Protein AF-A0A6I7W6E2-F1 (afdb_monomer)

pLDDT: mean 85.85, std 11.76, range [38.62, 97.44]

Secondary structure (DSSP, 8-state):
------STTSHHHHGGG-S---HHHHHTSSSHHHHHHHHHHHHHHHH--THHHHHHHHHHHHHHHHHHHHHHT------SS--S-HHHHHHHHHHHHHH--GGGHHHHHHHHHHHHHHHTTSSEEEESTTS-TTS-HHHHT-S-SEEEEETTEEEEEEEE-SS---HHHHHHHHHHHHHTT-TTS-EEEE--TTTTTTT-TT-BTTEEEETTEEEEEE--

Sequence (220 aa):
ENRIPCGKSDPLNVAKNINVLNDEWAKGKRPQSAAQAAVDYLRYIESATGEGQEDIINFFFFKLLEYANSIASIEISLPGEQEWPNGLFGAKLSRFVLEYPESGTIPQLVVSKLLNKVYEYSSVVVEGGDESVFGTNTTSKKPADIWLEANNTPFNLFEITVKKVDAKRLDDCIQSLHVLNMLDQPVHFICRMPEDVSTLQGVRGGVLNYKGKVFNFLDI

Solvent-accessible surface area (backbone atoms only — not comparable to full-atom values): 12620 Å² total; per-residue (Å²): 131,92,70,77,53,65,47,82,75,19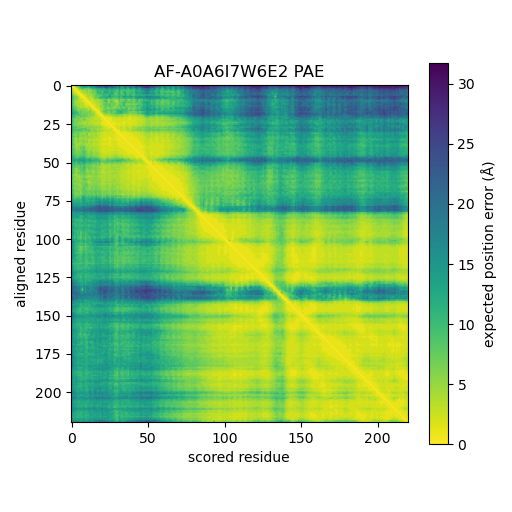,45,64,47,58,44,77,84,53,97,71,77,43,74,71,55,15,72,76,40,61,63,35,67,59,22,42,52,53,35,52,51,50,51,52,46,73,74,38,66,70,69,64,24,52,51,55,54,50,50,53,53,48,54,50,48,55,51,52,52,57,60,71,64,61,80,81,81,74,73,94,63,85,85,62,56,68,69,60,48,49,54,51,51,43,50,47,34,68,77,53,26,70,92,22,44,42,44,36,40,51,52,35,54,51,50,44,63,76,30,66,91,52,80,50,44,75,42,47,39,91,53,72,74,83,58,51,44,82,79,62,78,37,88,45,53,27,38,35,24,48,91,91,40,77,60,43,30,31,42,55,37,85,54,74,47,43,72,65,57,53,48,53,51,52,52,33,18,55,77,68,74,42,65,88,46,51,38,33,37,40,28,46,73,60,73,24,45,66,79,48,84,75,66,52,96,43,33,32,78,55,97,89,38,64,39,36,51,41,72,107

Mean predicted aligned error: 8.85 Å

Structure (mmCIF, N/CA/C/O backbone):
data_AF-A0A6I7W6E2-F1
#
_entry.id   AF-A0A6I7W6E2-F1
#
loop_
_atom_site.group_PDB
_atom_site.id
_atom_site.type_symbol
_atom_site.label_atom_id
_atom_site.label_alt_id
_atom_site.label_comp_id
_atom_site.label_asym_id
_atom_site.label_entity_id
_atom_site.label_seq_id
_atom_site.pdbx_PDB_ins_code
_atom_site.Cartn_x
_atom_site.Cartn_y
_atom_site.Cartn_z
_atom_site.occupancy
_atom_site.B_iso_or_equiv
_atom_site.auth_seq_id
_atom_site.auth_comp_id
_atom_site.auth_asym_id
_atom_site.auth_atom_id
_atom_site.pdbx_PDB_model_num
ATOM 1 N N . GLU A 1 1 ? -3.222 3.458 -24.832 1.00 38.62 1 GLU A N 1
ATOM 2 C CA . GLU A 1 1 ? -2.424 4.581 -24.298 1.00 38.62 1 GLU A CA 1
ATOM 3 C C . GLU A 1 1 ? -1.060 4.078 -23.858 1.00 38.62 1 GLU A C 1
ATOM 5 O O . GLU A 1 1 ? -0.985 3.199 -23.006 1.00 38.62 1 GLU A O 1
ATOM 10 N N . ASN A 1 2 ? -0.002 4.596 -24.481 1.00 45.91 2 ASN A N 1
ATOM 11 C CA . ASN A 1 2 ? 1.397 4.237 -24.240 1.00 45.91 2 ASN A CA 1
ATOM 12 C C . ASN A 1 2 ? 1.893 4.887 -22.942 1.00 45.91 2 ASN A C 1
ATOM 14 O O . ASN A 1 2 ? 2.614 5.882 -22.975 1.00 45.91 2 ASN A O 1
ATOM 18 N N . ARG A 1 3 ? 1.449 4.367 -21.794 1.00 59.75 3 ARG A N 1
ATOM 19 C CA . ARG A 1 3 ? 1.917 4.840 -20.486 1.00 59.75 3 ARG A CA 1
ATOM 20 C C . ARG A 1 3 ? 3.377 4.437 -20.308 1.00 59.75 3 ARG A C 1
ATOM 22 O O . ARG A 1 3 ? 3.727 3.277 -20.524 1.00 59.75 3 ARG A O 1
ATOM 29 N N . ILE A 1 4 ? 4.218 5.391 -19.918 1.00 63.12 4 ILE A N 1
ATOM 30 C CA . ILE A 1 4 ? 5.590 5.098 -19.507 1.00 63.12 4 ILE A CA 1
ATOM 31 C C . ILE A 1 4 ? 5.488 4.214 -18.253 1.00 63.12 4 ILE A C 1
ATOM 33 O O . ILE A 1 4 ? 4.811 4.611 -17.304 1.00 63.12 4 ILE A O 1
ATOM 37 N N . PRO A 1 5 ? 6.107 3.021 -18.232 1.00 61.53 5 PRO A N 1
ATOM 38 C CA . PRO A 1 5 ? 6.003 2.079 -17.123 1.00 61.53 5 PRO A CA 1
ATOM 39 C C . PRO A 1 5 ? 6.932 2.529 -15.984 1.00 61.53 5 PRO A C 1
ATOM 41 O O . PRO A 1 5 ? 7.955 1.903 -15.697 1.00 61.53 5 PRO A O 1
ATOM 44 N N . CYS A 1 6 ? 6.618 3.683 -15.397 1.00 58.78 6 CYS A N 1
ATOM 45 C CA . CYS A 1 6 ? 7.371 4.355 -14.340 1.00 58.78 6 CYS A CA 1
ATOM 46 C C . CYS A 1 6 ? 6.702 4.243 -12.964 1.00 58.78 6 CYS A C 1
ATOM 48 O O . CYS A 1 6 ? 7.168 4.857 -12.004 1.00 58.78 6 CYS A O 1
ATOM 50 N N . GLY A 1 7 ? 5.616 3.475 -12.851 1.00 58.38 7 GLY A N 1
ATOM 51 C CA . GLY A 1 7 ? 5.018 3.118 -11.577 1.00 58.38 7 GLY A CA 1
ATOM 52 C C . GLY A 1 7 ? 5.999 2.360 -10.684 1.00 58.38 7 GLY A C 1
ATOM 53 O O . GLY A 1 7 ? 7.029 1.832 -11.105 1.00 58.38 7 GLY A O 1
ATOM 54 N N . LYS A 1 8 ? 5.686 2.287 -9.396 1.00 54.16 8 LYS A N 1
ATOM 55 C CA . LYS A 1 8 ? 6.628 1.797 -8.386 1.00 54.16 8 LYS A CA 1
ATOM 56 C C . LYS A 1 8 ? 7.000 0.313 -8.518 1.00 54.16 8 LYS A C 1
ATOM 58 O O . LYS A 1 8 ? 8.113 -0.065 -8.160 1.00 54.16 8 LYS A O 1
ATOM 63 N N . SER A 1 9 ? 6.111 -0.518 -9.057 1.00 51.81 9 SER A N 1
ATOM 64 C CA . SER A 1 9 ? 6.382 -1.919 -9.425 1.00 51.81 9 SER A CA 1
ATOM 65 C C . SER A 1 9 ? 6.688 -2.110 -10.908 1.00 51.81 9 SER A C 1
ATOM 67 O O . SER A 1 9 ? 6.917 -3.239 -11.342 1.00 51.81 9 SER A O 1
ATOM 69 N N . ASP A 1 10 ? 6.663 -1.031 -11.686 1.00 65.12 10 ASP A N 1
ATOM 70 C CA . ASP A 1 10 ? 6.886 -1.129 -13.112 1.00 65.12 10 ASP A CA 1
ATOM 71 C C . ASP A 1 10 ? 8.371 -1.373 -13.419 1.00 65.12 10 ASP A C 1
ATOM 73 O O . ASP A 1 10 ? 9.257 -0.995 -12.637 1.00 65.12 10 ASP A O 1
ATOM 77 N N . PRO A 1 11 ? 8.669 -1.993 -14.571 1.00 64.56 11 PRO A N 1
ATOM 78 C CA . PRO A 1 11 ? 10.024 -2.369 -14.954 1.00 64.56 11 PRO A CA 1
ATOM 79 C C . PRO A 1 11 ? 11.078 -1.260 -14.826 1.00 64.56 11 PRO A C 1
ATOM 81 O O . PRO A 1 11 ? 12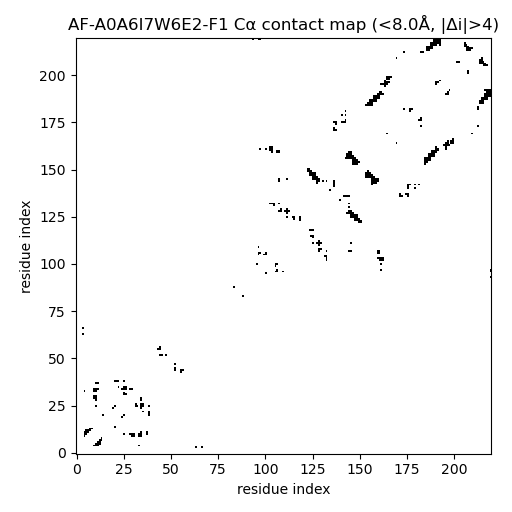.183 -1.556 -14.370 1.00 64.56 11 PRO A O 1
ATOM 84 N N . LEU A 1 12 ? 10.754 0.004 -15.138 1.00 65.56 12 LEU A N 1
ATOM 85 C CA . LEU A 1 12 ? 11.728 1.103 -15.040 1.00 65.56 12 LEU A CA 1
ATOM 86 C C . LEU A 1 12 ? 12.091 1.450 -13.592 1.00 65.56 12 LEU A C 1
ATOM 88 O O . LEU A 1 12 ? 13.231 1.821 -13.320 1.00 65.56 12 LEU A O 1
ATOM 92 N N . ASN A 1 13 ? 11.165 1.312 -12.639 1.00 64.38 13 ASN A N 1
ATOM 93 C CA . ASN A 1 13 ? 11.477 1.582 -11.236 1.00 64.38 13 ASN A CA 1
ATOM 94 C C . ASN A 1 13 ? 12.254 0.424 -10.590 1.00 64.38 13 ASN A C 1
ATOM 96 O O . ASN A 1 13 ? 13.159 0.654 -9.791 1.00 64.38 13 ASN A O 1
ATOM 100 N N . VAL A 1 14 ? 11.941 -0.821 -10.964 1.00 63.69 14 VAL A N 1
ATOM 101 C CA . VAL A 1 14 ? 12.612 -2.029 -10.444 1.00 63.69 14 VAL A CA 1
ATOM 102 C C . VAL A 1 14 ? 14.040 -2.178 -10.987 1.00 63.69 14 VAL A C 1
ATOM 104 O O . VAL A 1 14 ? 14.883 -2.799 -10.341 1.00 63.69 14 VAL A O 1
ATOM 107 N N . ALA A 1 15 ? 14.336 -1.585 -12.144 1.00 66.75 15 ALA A N 1
ATOM 108 C CA . ALA A 1 15 ? 15.667 -1.586 -12.745 1.00 66.75 15 ALA A CA 1
ATOM 109 C C . ALA A 1 15 ? 16.747 -0.885 -11.892 1.00 66.75 15 ALA A C 1
ATOM 111 O O . ALA A 1 15 ? 17.922 -1.202 -12.038 1.00 66.75 15 ALA A O 1
ATOM 112 N N . LYS A 1 16 ? 16.371 0.005 -10.958 1.00 66.06 16 LYS A N 1
ATOM 113 C CA . LYS A 1 16 ? 17.301 0.834 -10.157 1.00 66.06 16 LYS A CA 1
ATOM 114 C C . LYS A 1 16 ? 18.330 0.054 -9.325 1.00 66.06 16 LYS A C 1
ATOM 116 O O . LYS A 1 16 ? 19.379 0.600 -9.012 1.00 66.06 16 LYS A O 1
ATOM 121 N N . ASN A 1 17 ? 18.037 -1.200 -8.974 1.00 60.75 17 ASN A N 1
ATOM 122 C CA . ASN A 1 17 ? 18.899 -2.057 -8.146 1.00 60.75 17 ASN A CA 1
ATOM 123 C C . ASN A 1 17 ? 19.474 -3.257 -8.922 1.00 60.75 17 ASN A C 1
ATOM 125 O O . ASN A 1 17 ? 19.862 -4.255 -8.317 1.00 60.75 17 ASN A O 1
ATOM 129 N N . ILE A 1 18 ? 19.457 -3.209 -10.257 1.00 71.62 18 ILE A N 1
ATOM 130 C CA . ILE A 1 18 ? 19.843 -4.325 -11.120 1.00 71.62 18 ILE A CA 1
ATOM 131 C C . ILE A 1 18 ? 21.008 -3.896 -12.010 1.00 71.62 18 ILE A C 1
ATOM 133 O O . ILE A 1 18 ? 20.906 -2.925 -12.748 1.00 71.62 18 ILE A O 1
ATOM 137 N N . ASN A 1 19 ? 22.100 -4.662 -11.973 1.00 70.38 19 ASN A N 1
ATOM 138 C CA . ASN A 1 19 ? 23.324 -4.336 -12.711 1.00 70.38 19 ASN A CA 1
ATOM 139 C C . ASN A 1 19 ? 23.264 -4.708 -14.201 1.00 70.38 19 ASN A C 1
ATOM 141 O O . ASN A 1 19 ? 24.053 -4.192 -14.983 1.00 70.38 19 ASN A O 1
ATOM 145 N N . VAL A 1 20 ? 22.367 -5.622 -14.595 1.00 78.44 20 VAL A N 1
ATOM 146 C CA . VAL A 1 20 ? 22.226 -6.093 -15.982 1.00 78.44 20 VAL A CA 1
ATOM 147 C C . VAL A 1 20 ? 20.749 -6.219 -16.340 1.00 78.44 20 VAL A C 1
ATOM 149 O O . VAL A 1 20 ? 20.008 -6.971 -15.705 1.00 78.44 20 VAL A O 1
ATOM 152 N N . LEU A 1 21 ? 20.331 -5.501 -17.380 1.00 83.69 21 LEU A N 1
ATOM 153 C CA . LEU A 1 21 ? 18.972 -5.530 -17.914 1.00 83.69 21 LEU A CA 1
ATOM 154 C C . LEU A 1 21 ? 18.989 -6.278 -19.254 1.00 83.69 21 LEU A C 1
ATOM 156 O O . LEU A 1 21 ? 19.415 -5.737 -20.267 1.00 83.69 21 LEU A O 1
ATOM 160 N N . ASN A 1 22 ? 18.563 -7.543 -19.254 1.00 87.38 22 ASN A N 1
ATOM 161 C CA . ASN A 1 22 ? 18.551 -8.423 -20.430 1.00 87.38 22 ASN A CA 1
ATOM 162 C C . ASN A 1 22 ? 17.197 -9.153 -20.585 1.00 87.38 22 ASN A C 1
ATOM 164 O O . ASN A 1 22 ? 16.285 -8.975 -19.775 1.00 87.38 22 ASN A O 1
ATOM 168 N N . ASP A 1 23 ? 17.055 -10.003 -21.609 1.00 89.62 23 ASP A N 1
ATOM 169 C CA . ASP A 1 23 ? 15.796 -10.728 -21.864 1.00 89.62 23 ASP A CA 1
ATOM 170 C C . ASP A 1 23 ? 15.371 -11.633 -20.693 1.00 89.62 23 ASP A C 1
ATOM 172 O O . ASP A 1 23 ? 14.179 -11.836 -20.455 1.00 89.62 23 ASP A O 1
ATOM 176 N N . GLU A 1 24 ? 16.328 -12.189 -19.944 1.00 87.75 24 GLU A N 1
ATOM 177 C CA . GLU A 1 24 ? 16.035 -13.001 -18.757 1.00 87.75 24 GLU A CA 1
ATOM 178 C C . GLU A 1 24 ? 15.438 -12.151 -17.638 1.00 87.75 24 GLU A C 1
ATOM 180 O O . GLU A 1 24 ? 14.434 -12.539 -17.034 1.00 87.75 24 GLU A O 1
ATOM 185 N N . TRP A 1 25 ? 15.998 -10.960 -17.412 1.00 86.44 25 TRP A N 1
ATOM 186 C CA . TRP A 1 25 ? 15.419 -9.987 -16.499 1.00 86.44 25 TRP A CA 1
ATOM 187 C C . TRP A 1 25 ? 13.992 -9.628 -16.922 1.00 86.44 25 TRP A C 1
ATOM 189 O O . TRP A 1 25 ? 13.095 -9.678 -16.079 1.00 86.44 25 TRP A O 1
ATOM 199 N N . ALA A 1 26 ? 13.756 -9.346 -18.209 1.00 86.38 26 ALA A N 1
ATOM 200 C CA . ALA A 1 26 ? 12.440 -8.959 -18.718 1.00 86.38 26 ALA A CA 1
ATOM 201 C C . ALA A 1 26 ? 11.373 -10.049 -18.517 1.00 86.38 26 ALA A C 1
ATOM 203 O O . ALA A 1 26 ? 10.272 -9.743 -18.050 1.00 86.38 26 ALA A O 1
ATOM 204 N N . LYS A 1 27 ? 11.701 -11.324 -18.781 1.00 86.56 27 LYS A N 1
ATOM 205 C CA . LYS A 1 27 ? 10.800 -12.482 -18.574 1.00 86.56 27 LYS A CA 1
ATOM 206 C C . LYS A 1 27 ? 10.272 -12.594 -17.141 1.00 86.56 27 LYS A C 1
ATOM 208 O O . LYS A 1 27 ? 9.163 -13.078 -16.930 1.00 86.56 27 LYS A O 1
ATOM 213 N N . GLY A 1 28 ? 11.049 -12.143 -16.158 1.00 79.19 28 GLY A N 1
ATOM 214 C CA . GLY A 1 28 ? 10.667 -12.161 -14.746 1.00 79.19 28 GLY A CA 1
ATOM 215 C C . GLY A 1 28 ? 9.783 -10.992 -14.297 1.00 79.19 28 GLY A C 1
ATOM 216 O O . GLY A 1 28 ? 9.440 -10.929 -13.115 1.00 79.19 28 GLY A O 1
ATOM 217 N N . LYS A 1 29 ? 9.441 -10.037 -15.176 1.00 78.69 29 LYS A N 1
ATOM 218 C CA . LYS A 1 29 ? 8.712 -8.810 -14.807 1.00 78.69 29 LYS A CA 1
ATOM 219 C C . LYS A 1 29 ? 7.279 -8.788 -15.314 1.00 78.69 29 LYS A C 1
ATOM 221 O O . LYS A 1 29 ? 6.891 -9.495 -16.239 1.00 78.69 29 LYS A O 1
ATOM 226 N N . ARG A 1 30 ? 6.475 -7.933 -14.681 1.00 73.69 30 ARG A N 1
ATOM 227 C CA . ARG A 1 30 ? 5.082 -7.683 -15.046 1.00 73.69 30 ARG A CA 1
ATOM 228 C C . ARG A 1 30 ? 4.836 -6.169 -15.101 1.00 73.69 30 ARG A C 1
ATOM 230 O O . ARG A 1 30 ? 5.122 -5.517 -14.103 1.00 73.69 30 ARG A O 1
ATOM 237 N N . PRO A 1 31 ? 4.309 -5.626 -16.212 1.00 78.62 31 PRO A N 1
ATOM 238 C CA . PRO A 1 31 ? 4.102 -6.313 -17.487 1.00 78.62 31 PRO A CA 1
ATOM 239 C C . PRO A 1 31 ? 5.439 -6.626 -18.183 1.00 78.62 31 PRO A C 1
ATOM 241 O O . PRO A 1 31 ? 6.323 -5.776 -18.268 1.00 78.62 31 PRO A O 1
ATOM 244 N N . GLN A 1 32 ? 5.585 -7.852 -18.698 1.00 83.19 32 GLN A N 1
ATOM 245 C CA . GLN A 1 32 ? 6.806 -8.291 -19.389 1.00 83.19 32 GLN A CA 1
ATOM 246 C C . GLN A 1 32 ? 7.080 -7.452 -20.642 1.00 83.19 32 GLN A C 1
ATOM 248 O O . GLN A 1 32 ? 8.230 -7.141 -20.924 1.00 83.19 32 GLN A O 1
ATOM 253 N N . SER A 1 33 ? 6.039 -7.045 -21.374 1.00 84.44 33 SER A N 1
ATOM 254 C CA . SER A 1 33 ? 6.168 -6.218 -22.581 1.00 84.44 33 SER A CA 1
ATOM 255 C C . SER A 1 33 ? 6.851 -4.877 -22.307 1.00 84.44 33 SER A C 1
ATOM 257 O O . SER A 1 33 ? 7.713 -4.458 -23.071 1.00 84.44 33 SER A O 1
ATOM 259 N N . ALA A 1 34 ? 6.522 -4.232 -21.189 1.00 82.00 34 ALA A N 1
ATOM 260 C CA . ALA A 1 34 ? 7.179 -3.004 -20.753 1.00 82.00 34 ALA A CA 1
ATOM 261 C C . ALA A 1 34 ? 8.649 -3.238 -20.376 1.00 82.00 34 ALA A C 1
ATOM 263 O O . ALA A 1 34 ? 9.506 -2.413 -20.681 1.00 82.00 34 ALA A O 1
ATOM 264 N N . ALA A 1 35 ? 8.948 -4.367 -19.728 1.00 83.75 35 ALA A N 1
ATOM 265 C CA . ALA A 1 35 ? 10.317 -4.721 -19.371 1.00 83.75 35 ALA A CA 1
ATOM 266 C C . ALA A 1 35 ? 11.158 -5.015 -20.616 1.00 83.75 35 ALA A C 1
ATOM 268 O O . ALA A 1 35 ? 12.294 -4.563 -20.708 1.00 83.75 35 ALA A O 1
ATOM 269 N N . GLN A 1 36 ? 10.573 -5.708 -21.593 1.00 89.38 36 GLN A N 1
ATOM 270 C CA . GLN A 1 36 ? 11.212 -5.977 -22.873 1.00 89.38 36 GLN A CA 1
ATOM 271 C C . GLN A 1 36 ? 11.479 -4.681 -23.643 1.00 89.38 36 GLN A C 1
ATOM 273 O O . GLN A 1 36 ? 12.587 -4.491 -24.120 1.00 89.38 36 GLN A O 1
ATOM 278 N N . ALA A 1 37 ? 10.524 -3.745 -23.673 1.00 86.94 37 ALA A N 1
ATOM 279 C CA . ALA A 1 37 ? 10.725 -2.444 -24.309 1.00 86.94 37 ALA A CA 1
ATOM 280 C C . ALA A 1 37 ? 11.902 -1.660 -23.697 1.00 86.94 37 ALA A C 1
ATOM 282 O O . ALA A 1 37 ? 12.633 -0.997 -24.425 1.00 86.94 37 ALA A O 1
ATOM 283 N N . ALA A 1 38 ? 12.120 -1.760 -22.380 1.00 85.62 38 ALA A N 1
ATOM 284 C CA . ALA A 1 38 ? 13.282 -1.155 -21.728 1.00 85.62 38 ALA A CA 1
ATOM 285 C C . ALA A 1 38 ? 14.604 -1.820 -22.156 1.00 85.62 38 ALA A C 1
ATOM 287 O O . ALA A 1 38 ? 15.574 -1.120 -22.436 1.00 85.62 38 ALA A O 1
ATOM 288 N N . VAL A 1 39 ? 14.637 -3.156 -22.250 1.00 89.06 39 VAL A N 1
ATOM 289 C CA . VAL A 1 39 ? 15.807 -3.909 -22.745 1.00 89.06 39 VAL A CA 1
ATOM 290 C C . VAL A 1 39 ? 16.106 -3.560 -24.203 1.00 89.06 39 VAL A C 1
ATOM 292 O O . VAL A 1 39 ? 17.252 -3.285 -24.551 1.00 89.06 39 VAL A O 1
ATOM 295 N N . ASP A 1 40 ? 15.083 -3.527 -25.053 1.00 90.25 40 ASP A N 1
ATOM 296 C CA . ASP A 1 40 ? 15.235 -3.220 -26.473 1.00 90.25 40 ASP A CA 1
ATOM 297 C C . ASP A 1 40 ? 15.699 -1.773 -26.677 1.00 90.25 40 ASP A C 1
ATOM 299 O O . ASP A 1 40 ? 16.581 -1.517 -27.491 1.00 90.25 40 ASP A O 1
ATOM 303 N N . TYR A 1 41 ? 15.178 -0.831 -25.888 1.00 88.31 41 TYR A N 1
ATOM 304 C CA . TYR A 1 41 ? 15.624 0.561 -25.899 1.00 88.31 41 TYR A CA 1
ATOM 305 C C . TYR A 1 41 ? 17.112 0.705 -25.538 1.00 88.31 41 TYR A C 1
ATOM 307 O O . TYR A 1 41 ? 17.842 1.416 -26.228 1.00 88.31 41 TYR A O 1
ATOM 315 N N . LEU A 1 42 ? 17.590 -0.014 -24.515 1.00 87.75 42 LEU A N 1
ATOM 316 C CA . LEU A 1 42 ? 19.015 -0.029 -24.161 1.00 87.75 42 LEU A CA 1
ATOM 317 C C . LEU A 1 42 ? 19.875 -0.615 -25.282 1.00 87.75 42 LEU A C 1
ATOM 319 O O . LEU A 1 42 ? 20.894 -0.026 -25.629 1.00 87.75 42 LEU A O 1
ATOM 323 N N . ARG A 1 43 ? 19.430 -1.709 -25.913 1.00 90.00 43 ARG A N 1
ATOM 324 C CA . ARG A 1 43 ? 20.110 -2.277 -27.089 1.00 90.00 43 ARG A CA 1
ATOM 325 C C . ARG A 1 43 ? 20.226 -1.264 -28.223 1.00 90.00 43 ARG A C 1
ATOM 327 O O . ARG A 1 43 ? 21.284 -1.173 -28.838 1.00 90.00 43 ARG A O 1
ATOM 334 N N . TYR A 1 44 ? 19.169 -0.492 -28.490 1.00 89.44 44 TYR A N 1
ATOM 335 C CA . TYR A 1 44 ? 19.214 0.561 -29.505 1.00 89.44 44 TYR A CA 1
ATOM 336 C C . TYR A 1 44 ? 20.253 1.633 -29.165 1.00 89.44 44 TYR A C 1
ATOM 338 O O . TYR A 1 44 ? 21.049 1.974 -30.038 1.00 89.44 44 TYR A O 1
ATOM 346 N N . ILE A 1 45 ? 20.311 2.094 -27.910 1.00 89.88 45 ILE A N 1
ATOM 347 C CA . ILE A 1 45 ? 21.333 3.051 -27.449 1.00 89.88 45 ILE A CA 1
ATOM 348 C C . ILE A 1 45 ? 22.745 2.480 -27.613 1.00 89.88 45 ILE A C 1
ATOM 350 O O . ILE A 1 45 ? 23.622 3.176 -28.116 1.00 89.88 45 ILE A O 1
ATOM 354 N N . GLU A 1 46 ? 22.982 1.239 -27.186 1.00 88.88 46 GLU A N 1
ATOM 355 C CA . GLU A 1 46 ? 24.305 0.599 -27.240 1.00 88.88 46 GLU A CA 1
ATOM 356 C C . GLU A 1 46 ? 24.770 0.325 -28.676 1.00 88.88 46 GLU A C 1
ATOM 358 O O . GLU A 1 46 ? 25.966 0.357 -28.958 1.00 88.88 46 GLU A O 1
ATOM 363 N N . SER A 1 47 ? 23.830 0.060 -29.588 1.00 91.12 47 SER A N 1
ATOM 364 C CA . SER A 1 47 ? 24.116 -0.186 -31.006 1.00 91.12 47 SER A CA 1
ATOM 365 C C . SER A 1 47 ? 24.319 1.089 -31.835 1.00 91.12 47 SER A C 1
ATOM 367 O O . SER A 1 47 ? 24.869 1.018 -32.935 1.00 91.12 47 SER A O 1
ATOM 369 N N . ALA A 1 48 ? 23.867 2.242 -31.334 1.00 91.31 48 ALA A N 1
ATOM 370 C CA . ALA A 1 48 ? 24.005 3.536 -31.991 1.00 91.31 48 ALA A CA 1
ATOM 371 C C . ALA A 1 48 ? 25.341 4.210 -31.631 1.00 91.31 48 ALA A C 1
ATOM 373 O O . ALA A 1 48 ? 25.900 3.995 -30.559 1.00 91.31 48 ALA A O 1
ATOM 374 N N . THR A 1 49 ? 25.850 5.071 -32.517 1.00 88.25 49 THR A N 1
ATOM 375 C CA . THR A 1 49 ? 27.096 5.828 -32.298 1.00 88.25 49 THR A CA 1
ATOM 376 C C . THR A 1 49 ? 26.937 7.289 -32.699 1.00 88.25 49 THR A C 1
ATOM 378 O O . THR A 1 49 ? 26.287 7.575 -33.705 1.00 88.25 49 THR A O 1
ATOM 381 N N . GLY A 1 50 ? 27.593 8.200 -31.975 1.00 86.69 50 GLY A N 1
ATOM 382 C CA . GLY A 1 50 ? 27.572 9.635 -32.280 1.00 86.69 50 GLY A CA 1
ATOM 383 C C . GLY A 1 50 ? 26.184 10.252 -32.086 1.00 86.69 50 GLY A C 1
ATOM 384 O O . GLY A 1 50 ? 25.466 9.874 -31.164 1.00 86.69 50 GLY A O 1
ATOM 385 N N . GLU A 1 51 ? 25.790 11.165 -32.976 1.00 86.75 51 GLU A N 1
ATOM 386 C CA . GLU A 1 51 ? 24.527 11.922 -32.884 1.00 86.75 51 GLU A CA 1
ATOM 387 C C . GLU A 1 51 ? 23.282 11.027 -32.770 1.00 86.75 51 GLU A C 1
ATOM 389 O O . GLU A 1 51 ? 22.390 11.305 -31.976 1.00 86.75 51 GLU A O 1
ATOM 394 N N . GLY A 1 52 ? 23.245 9.887 -33.472 1.00 88.06 52 GLY A N 1
ATOM 395 C CA . GLY A 1 52 ? 22.098 8.976 -33.405 1.00 88.06 52 GLY A CA 1
ATOM 396 C C . GLY A 1 52 ? 21.877 8.363 -32.016 1.00 88.06 52 GLY A C 1
ATOM 397 O O . GLY A 1 52 ? 20.746 8.050 -31.654 1.00 88.06 52 GLY A O 1
ATOM 398 N N . GLN A 1 53 ? 22.938 8.211 -31.218 1.00 91.44 53 GLN A N 1
ATOM 399 C CA . GLN A 1 53 ? 22.824 7.757 -29.832 1.00 91.44 53 GLN A CA 1
ATOM 400 C C . GLN A 1 53 ? 22.240 8.859 -28.938 1.00 91.44 53 GLN A C 1
ATOM 402 O O . GLN A 1 53 ? 21.356 8.591 -28.121 1.00 91.44 53 GLN A O 1
ATOM 407 N N . GLU A 1 54 ? 22.706 10.097 -29.114 1.00 92.12 54 GLU A N 1
ATOM 408 C CA . GLU A 1 54 ? 22.214 11.264 -28.375 1.00 92.12 54 GLU A CA 1
ATOM 409 C C . GLU A 1 54 ? 20.740 11.547 -28.682 1.00 92.12 54 GLU A C 1
ATOM 411 O O . GLU A 1 54 ? 19.960 11.782 -27.759 1.00 92.12 54 GLU A O 1
ATOM 416 N N . ASP A 1 55 ? 20.324 11.436 -29.944 1.00 92.88 55 ASP A N 1
ATOM 417 C CA . ASP A 1 55 ? 18.934 11.633 -30.367 1.00 92.88 55 ASP A CA 1
ATOM 418 C C . ASP A 1 55 ? 17.971 10.650 -29.696 1.00 92.88 55 ASP A C 1
ATOM 420 O O . ASP A 1 55 ? 16.897 11.045 -29.235 1.00 92.88 55 ASP A O 1
ATOM 424 N N . ILE A 1 56 ? 18.355 9.373 -29.589 1.00 90.12 56 ILE A N 1
ATOM 425 C CA . ILE A 1 56 ? 17.544 8.343 -28.923 1.00 90.12 56 ILE A CA 1
ATOM 426 C C . ILE A 1 56 ? 17.367 8.692 -27.440 1.00 90.12 56 ILE A C 1
ATOM 428 O O . ILE A 1 56 ? 16.241 8.677 -26.932 1.00 90.12 56 ILE A O 1
ATOM 432 N N . ILE A 1 57 ? 18.458 9.065 -26.762 1.00 90.00 57 ILE A N 1
ATOM 433 C CA . ILE A 1 57 ? 18.441 9.474 -25.350 1.00 90.00 57 ILE A CA 1
ATOM 434 C C . ILE A 1 57 ? 17.561 10.714 -25.156 1.00 90.00 57 ILE A C 1
ATOM 436 O O . ILE A 1 57 ? 16.683 10.728 -24.286 1.00 90.00 57 ILE A O 1
ATOM 440 N N . ASN A 1 58 ? 17.752 11.737 -25.987 1.00 92.38 58 ASN A N 1
ATOM 441 C CA . ASN A 1 58 ? 16.986 12.979 -25.942 1.00 92.38 58 ASN A CA 1
ATOM 442 C C . ASN A 1 58 ? 15.499 12.734 -26.204 1.00 92.38 58 ASN A C 1
ATOM 444 O O . ASN A 1 58 ? 14.653 13.311 -25.520 1.00 92.38 58 ASN A O 1
ATOM 448 N N . PHE A 1 59 ? 15.162 11.834 -27.130 1.00 89.38 59 PHE A N 1
ATOM 449 C CA . PHE A 1 59 ? 13.782 11.456 -27.400 1.00 89.38 59 PHE A CA 1
ATOM 450 C C . PHE A 1 59 ? 13.103 10.846 -26.168 1.00 89.38 59 PHE A C 1
ATOM 452 O O . PHE A 1 59 ? 11.967 11.203 -25.853 1.00 89.38 59 PHE A O 1
ATOM 459 N N . PHE A 1 60 ? 13.786 9.984 -25.411 1.00 87.94 60 PHE A N 1
ATOM 460 C CA . PHE A 1 60 ? 13.231 9.441 -24.168 1.00 87.94 60 PHE A CA 1
ATOM 461 C C . PHE A 1 60 ? 12.962 10.524 -23.119 1.00 87.94 60 PHE A C 1
ATOM 463 O O . PHE A 1 60 ? 11.873 10.554 -22.539 1.00 87.94 60 PHE A O 1
ATOM 470 N N . PHE A 1 61 ? 13.900 11.452 -22.911 1.00 88.81 61 PHE A N 1
ATOM 471 C CA . PHE A 1 61 ? 13.682 12.581 -22.000 1.00 88.81 61 PHE A CA 1
ATOM 472 C C . PHE A 1 61 ? 12.566 13.512 -22.477 1.00 88.81 61 PHE A C 1
ATOM 474 O O . PHE A 1 61 ? 11.766 13.968 -21.662 1.00 88.81 61 PHE A O 1
ATOM 481 N N . PHE A 1 62 ? 12.450 13.735 -23.785 1.00 91.50 62 PHE A N 1
ATOM 482 C CA . PHE A 1 62 ? 11.337 14.473 -24.370 1.00 91.50 62 PHE A CA 1
ATOM 483 C C . PHE A 1 62 ? 9.992 13.799 -24.060 1.00 91.50 62 PHE A C 1
ATOM 485 O O . PHE A 1 62 ? 9.083 14.459 -23.558 1.00 91.50 62 PHE A O 1
ATOM 492 N N . LYS A 1 63 ? 9.871 12.476 -24.250 1.00 88.44 63 LYS A N 1
ATOM 493 C CA . LYS A 1 63 ? 8.648 11.731 -23.895 1.00 88.44 63 LYS A CA 1
ATOM 494 C C . LYS A 1 63 ? 8.346 11.777 -22.395 1.00 88.44 63 LYS A C 1
ATOM 496 O O . LYS A 1 63 ? 7.176 11.861 -22.022 1.00 88.44 63 LYS A O 1
ATOM 501 N N . LEU A 1 64 ? 9.369 11.735 -21.537 1.00 85.25 64 LEU A N 1
ATOM 502 C CA . LEU A 1 64 ? 9.200 11.911 -20.091 1.00 85.25 64 LEU A CA 1
ATOM 503 C C . LEU A 1 64 ? 8.683 13.310 -19.743 1.00 85.25 64 LEU A C 1
ATOM 505 O O . LEU A 1 64 ? 7.789 13.429 -18.908 1.00 85.25 64 LEU A O 1
ATOM 509 N N . LEU A 1 65 ? 9.208 14.352 -20.391 1.00 89.38 65 LEU A N 1
ATOM 510 C CA . LEU A 1 65 ? 8.762 15.729 -20.193 1.00 89.38 65 LEU A CA 1
ATOM 511 C C . LEU A 1 65 ? 7.319 15.927 -20.672 1.00 89.38 65 LEU A C 1
ATOM 513 O O . LEU A 1 65 ? 6.515 16.504 -19.945 1.00 89.38 65 LEU A O 1
ATOM 517 N N . GLU A 1 66 ? 6.962 15.409 -21.850 1.00 91.50 66 GLU A N 1
ATOM 518 C CA . GLU A 1 66 ? 5.576 15.420 -22.336 1.00 91.50 66 GLU A CA 1
ATOM 519 C C . GLU A 1 66 ? 4.631 14.735 -21.343 1.00 91.50 66 GLU A C 1
ATOM 521 O O . GLU A 1 66 ? 3.561 15.262 -21.035 1.00 91.50 66 GLU A O 1
ATOM 526 N N . TYR A 1 67 ? 5.037 13.582 -20.803 1.00 85.56 67 TYR A N 1
ATOM 527 C CA . TYR A 1 67 ? 4.246 12.876 -19.804 1.00 85.56 67 TYR A CA 1
ATOM 528 C C . TYR A 1 67 ? 4.109 13.686 -18.509 1.00 85.56 67 TYR A C 1
ATOM 530 O O . TYR A 1 67 ? 2.994 13.860 -18.020 1.00 85.56 67 TYR A O 1
ATOM 538 N N . ALA A 1 68 ? 5.202 14.244 -17.984 1.00 84.19 68 ALA A N 1
ATOM 539 C CA . ALA A 1 68 ? 5.172 15.090 -16.792 1.00 84.19 68 ALA A CA 1
ATOM 540 C C . ALA A 1 68 ? 4.249 16.305 -16.977 1.00 84.19 68 ALA A C 1
ATOM 542 O O . ALA A 1 68 ? 3.425 16.584 -16.109 1.00 84.19 68 ALA A O 1
ATOM 543 N N . ASN A 1 69 ? 4.321 16.965 -18.135 1.00 90.25 69 ASN A N 1
ATOM 544 C CA . ASN A 1 69 ? 3.437 18.076 -18.482 1.00 90.25 69 ASN A CA 1
ATOM 545 C C . ASN A 1 69 ? 1.969 17.634 -18.555 1.00 90.25 69 ASN A C 1
ATOM 547 O O . ASN A 1 69 ? 1.095 18.347 -18.070 1.00 90.25 69 ASN A O 1
ATOM 551 N N . SER A 1 70 ? 1.687 16.444 -19.101 1.00 90.69 70 SER A N 1
ATOM 552 C CA . SER A 1 70 ? 0.321 15.904 -19.136 1.00 90.69 70 SER A CA 1
ATOM 553 C C . SER A 1 70 ? -0.248 15.682 -17.732 1.00 90.69 70 SER A C 1
ATOM 555 O O . SER A 1 70 ? -1.388 16.055 -17.473 1.00 90.69 70 SER A O 1
ATOM 557 N N . ILE A 1 71 ? 0.560 15.171 -16.797 1.00 83.88 71 ILE A N 1
ATOM 558 C CA . ILE A 1 71 ? 0.157 15.001 -15.398 1.00 83.88 71 ILE A CA 1
ATOM 559 C C . ILE A 1 71 ? -0.030 16.360 -14.716 1.00 83.88 71 ILE A C 1
ATOM 561 O O . ILE A 1 71 ? -1.025 16.564 -14.029 1.00 83.88 71 ILE A O 1
ATOM 565 N N . ALA A 1 72 ? 0.885 17.308 -14.937 1.00 85.19 72 ALA A N 1
ATOM 566 C CA . ALA A 1 72 ? 0.800 18.655 -14.372 1.00 85.19 72 ALA A CA 1
ATOM 567 C C . ALA A 1 72 ? -0.411 19.453 -14.887 1.00 85.19 72 ALA A C 1
ATOM 569 O O . ALA A 1 72 ? -0.879 20.357 -14.203 1.00 85.19 72 ALA A O 1
ATOM 570 N N . SER A 1 73 ? -0.926 19.115 -16.073 1.00 89.38 73 SER A N 1
ATOM 571 C CA . SER A 1 73 ? -2.126 19.736 -16.646 1.00 89.38 73 SER A CA 1
ATOM 572 C C . SER A 1 73 ? -3.445 19.235 -16.046 1.00 89.38 73 SER A C 1
ATOM 574 O O . SER A 1 73 ? -4.501 19.777 -16.365 1.00 89.38 73 SER A O 1
ATOM 576 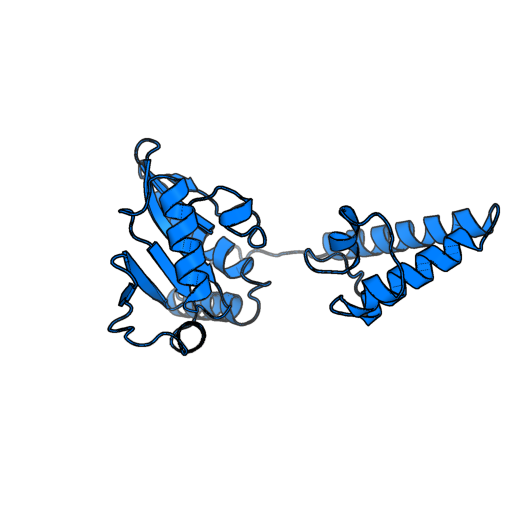N N . ILE A 1 74 ? -3.412 18.202 -15.195 1.00 88.88 74 ILE A N 1
ATOM 577 C CA . ILE A 1 74 ? -4.612 17.691 -14.530 1.00 88.88 74 ILE A CA 1
ATOM 578 C C . ILE A 1 74 ? -5.072 18.721 -13.493 1.00 88.88 74 ILE A C 1
ATOM 580 O O . ILE A 1 74 ? -4.513 18.824 -12.401 1.00 88.88 74 ILE A O 1
ATOM 584 N N . GLU A 1 75 ? -6.124 19.465 -13.824 1.00 84.94 75 GLU A N 1
ATOM 585 C CA . GLU A 1 75 ? -6.784 20.371 -12.888 1.00 84.94 75 GLU A CA 1
ATOM 586 C C . GLU A 1 75 ? -7.695 19.586 -11.940 1.00 84.94 75 GLU A C 1
ATOM 588 O O . GLU A 1 75 ? -8.722 19.027 -12.332 1.00 84.94 75 GLU A O 1
ATOM 593 N N . ILE A 1 76 ? -7.327 19.561 -10.659 1.00 82.38 76 ILE A N 1
ATOM 594 C CA . ILE A 1 76 ? -8.175 19.020 -9.598 1.00 82.38 76 ILE A CA 1
ATOM 595 C C . ILE A 1 76 ? -8.973 20.182 -9.012 1.00 82.38 76 ILE A C 1
ATOM 597 O O . ILE A 1 76 ? -8.463 20.969 -8.217 1.00 82.38 76 ILE A O 1
ATOM 601 N N . SER A 1 77 ? -10.240 20.286 -9.404 1.00 80.00 77 SER A N 1
ATOM 602 C CA . SER A 1 77 ? -11.180 21.211 -8.776 1.00 80.00 77 SER A CA 1
ATOM 603 C C . SER A 1 77 ? -11.753 20.572 -7.514 1.00 80.00 77 SER A C 1
ATOM 605 O O . SER A 1 77 ? -12.455 19.561 -7.558 1.00 80.00 77 SER A O 1
ATOM 607 N N . LEU A 1 78 ? -11.431 21.160 -6.363 1.00 73.38 78 LEU A N 1
ATOM 608 C CA . LEU A 1 78 ? -12.096 20.808 -5.116 1.00 73.38 78 LEU A CA 1
ATOM 609 C C . LEU A 1 78 ? -13.457 21.512 -5.085 1.00 73.38 78 LEU A C 1
ATOM 611 O O . LEU A 1 78 ? -13.509 22.721 -5.330 1.00 73.38 78 LEU A O 1
ATOM 615 N N . PRO A 1 79 ? -14.558 20.801 -4.792 1.00 75.44 79 PRO A N 1
ATOM 616 C CA . PRO A 1 79 ? -15.824 21.470 -4.541 1.00 75.44 79 PRO A CA 1
ATOM 617 C C . PRO A 1 79 ? -15.660 22.405 -3.332 1.00 75.44 79 PRO A C 1
ATOM 619 O O . PRO A 1 79 ? -15.047 22.028 -2.333 1.00 75.44 79 PRO A O 1
ATOM 622 N N . GLY A 1 80 ? -16.174 23.635 -3.442 1.00 71.62 80 GLY A N 1
ATOM 623 C CA . GLY A 1 80 ? -16.052 24.650 -2.386 1.00 71.62 80 GLY A CA 1
ATOM 624 C C . GLY A 1 80 ? -16.778 24.261 -1.096 1.00 71.62 80 GLY A C 1
ATOM 625 O O . GLY A 1 80 ? -16.310 24.587 -0.009 1.00 71.62 80 GLY A O 1
ATOM 626 N N . GLU A 1 81 ? -17.870 23.503 -1.216 1.00 75.62 81 GLU A N 1
ATOM 627 C CA . GLU A 1 81 ? -18.572 22.872 -0.102 1.00 75.62 81 GLU A CA 1
ATOM 628 C C . GLU A 1 81 ? -18.967 21.436 -0.463 1.00 75.62 81 GLU A C 1
ATOM 630 O O . GLU A 1 81 ? -19.173 21.093 -1.630 1.00 75.62 81 GLU A O 1
ATOM 635 N N . GLN A 1 82 ? -19.071 20.580 0.555 1.00 70.31 82 GLN A N 1
ATOM 636 C CA . GLN A 1 82 ? -19.621 19.242 0.387 1.00 70.31 82 GLN A CA 1
ATOM 637 C C . GLN A 1 82 ? -21.144 19.332 0.256 1.00 70.31 82 GLN A C 1
ATOM 639 O O . GLN A 1 82 ? -21.850 19.450 1.254 1.00 70.31 82 GLN A O 1
ATOM 644 N N . GLU A 1 83 ? -21.658 19.220 -0.966 1.00 79.94 83 GLU A N 1
ATOM 645 C CA . GLU A 1 83 ? -23.107 19.192 -1.211 1.00 79.94 83 GLU A CA 1
ATOM 646 C C . GLU A 1 83 ? -23.735 17.820 -0.913 1.00 79.94 83 GLU A C 1
ATOM 648 O O . GLU A 1 83 ? -24.958 17.690 -0.816 1.00 79.94 83 GLU A O 1
ATOM 653 N N . TRP A 1 84 ? -22.927 16.762 -0.784 1.00 82.81 84 TRP A N 1
ATOM 654 C CA . TRP A 1 84 ? -23.453 15.423 -0.540 1.00 82.81 84 TRP A CA 1
ATOM 655 C C . TRP A 1 84 ? -23.754 15.168 0.937 1.00 82.81 84 TRP A C 1
ATOM 657 O O . TRP A 1 84 ? -22.940 15.485 1.805 1.00 82.81 84 TRP A O 1
ATOM 667 N N . PRO A 1 85 ? -24.857 14.460 1.243 1.00 90.88 85 PRO A N 1
ATOM 668 C CA . PRO A 1 85 ? -25.054 13.887 2.566 1.00 90.88 85 PRO A CA 1
ATOM 669 C C . PRO A 1 85 ? -23.865 13.001 2.968 1.00 90.88 85 PRO A C 1
ATOM 671 O O . PRO A 1 85 ? -23.375 12.216 2.151 1.00 90.88 85 PRO A O 1
ATOM 674 N N . ASN A 1 86 ? -23.455 13.051 4.240 1.00 88.44 86 ASN A N 1
ATOM 675 C CA . ASN A 1 86 ? -22.287 12.314 4.754 1.00 88.44 86 ASN A CA 1
ATOM 676 C C . ASN A 1 86 ? -22.295 10.820 4.392 1.00 88.44 86 ASN A C 1
ATOM 678 O O . ASN A 1 86 ? -21.258 10.271 4.030 1.00 88.44 86 ASN A O 1
ATOM 682 N N . GLY A 1 87 ? -23.463 10.169 4.434 1.00 89.06 87 GLY A N 1
ATOM 683 C CA . GLY A 1 87 ? -23.592 8.758 4.057 1.00 89.06 87 GLY A CA 1
ATOM 684 C C . GLY A 1 87 ? -23.279 8.493 2.580 1.00 89.06 87 GLY A C 1
ATOM 685 O O . GLY A 1 87 ? -22.609 7.515 2.257 1.00 89.06 87 GLY A O 1
ATOM 686 N N . LEU A 1 88 ? -23.698 9.388 1.678 1.00 90.94 88 LEU A N 1
ATOM 687 C CA . LEU A 1 88 ? -23.402 9.272 0.248 1.00 90.94 88 LEU A CA 1
ATOM 688 C C . LEU A 1 88 ? -21.921 9.535 -0.036 1.00 90.94 88 LEU A C 1
ATOM 690 O O . LEU A 1 88 ? -21.320 8.830 -0.848 1.00 90.94 88 LEU A O 1
ATOM 694 N N . PHE A 1 89 ? -21.329 10.526 0.634 1.00 89.06 89 PHE A N 1
ATOM 695 C CA . PHE A 1 89 ? -19.897 10.780 0.520 1.00 89.06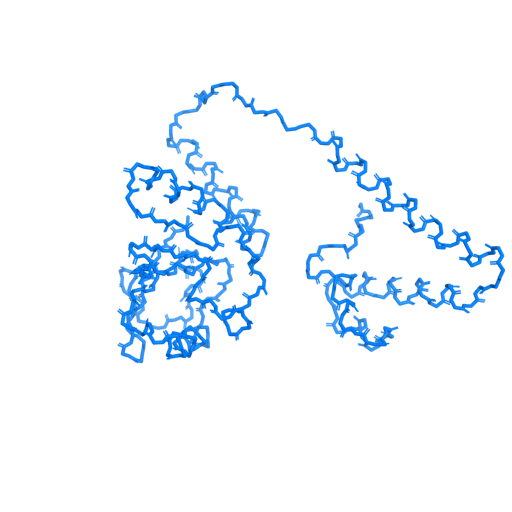 89 PHE A CA 1
ATOM 696 C C . PHE A 1 89 ? -19.074 9.590 1.021 1.00 89.06 89 PHE A C 1
ATOM 698 O O . PHE A 1 89 ? -18.194 9.124 0.301 1.00 89.06 89 PHE A O 1
ATOM 705 N N . GLY A 1 90 ? -19.415 9.043 2.192 1.00 89.19 90 GLY A N 1
ATOM 706 C CA . GLY A 1 90 ? -18.773 7.848 2.741 1.00 89.19 90 GLY A CA 1
ATOM 707 C C . GLY A 1 90 ? -18.855 6.652 1.790 1.00 89.19 90 GLY A C 1
ATOM 708 O O . GLY A 1 90 ? -17.835 6.032 1.501 1.00 89.19 90 GLY A O 1
ATOM 709 N N . ALA A 1 91 ? -20.031 6.385 1.211 1.00 90.31 91 ALA A N 1
ATOM 710 C CA . ALA A 1 91 ? -20.205 5.305 0.237 1.00 90.31 91 ALA A CA 1
ATOM 711 C C . ALA A 1 91 ? -19.348 5.500 -1.027 1.00 90.31 91 ALA A C 1
ATOM 713 O O . ALA A 1 91 ? -18.749 4.552 -1.533 1.00 90.31 91 ALA A O 1
ATOM 714 N N . LYS A 1 92 ? -19.254 6.733 -1.540 1.00 90.62 92 LYS A N 1
ATOM 715 C CA . LYS A 1 92 ? -18.403 7.045 -2.698 1.00 90.62 92 LYS A CA 1
ATOM 716 C C . LYS A 1 92 ? -16.915 6.938 -2.369 1.00 90.62 92 LYS A C 1
ATOM 718 O O . LYS A 1 92 ? -16.162 6.473 -3.221 1.00 90.62 92 LYS A O 1
ATOM 723 N N . LEU A 1 93 ? -16.505 7.337 -1.166 1.00 89.75 93 LEU A N 1
ATOM 724 C CA . LEU A 1 93 ? -15.125 7.221 -0.701 1.00 89.75 93 LEU A CA 1
ATOM 725 C C . LEU A 1 93 ? -14.711 5.752 -0.545 1.00 89.75 93 LEU A C 1
ATOM 727 O O . LEU A 1 93 ? -13.674 5.369 -1.075 1.00 89.75 93 LEU A O 1
ATOM 731 N N . SER A 1 94 ? -15.543 4.923 0.095 1.00 89.19 94 SER A N 1
ATOM 732 C CA . SER A 1 94 ? -15.294 3.476 0.211 1.00 89.19 94 SER A CA 1
ATOM 733 C C . SER A 1 94 ? -15.217 2.820 -1.174 1.00 89.19 94 SER A C 1
ATOM 735 O O . SER A 1 94 ? -14.240 2.140 -1.490 1.00 89.19 94 SER A O 1
ATOM 737 N N . ARG A 1 95 ? -16.150 3.142 -2.086 1.00 91.75 95 ARG A N 1
ATOM 738 C CA . ARG A 1 95 ? -16.086 2.657 -3.474 1.00 91.75 95 ARG A CA 1
ATOM 739 C C . ARG A 1 95 ? -14.796 3.073 -4.184 1.00 91.75 95 ARG A C 1
ATOM 741 O O . ARG A 1 95 ? -14.188 2.250 -4.858 1.00 91.75 95 ARG A O 1
ATOM 748 N N . PHE A 1 96 ? -14.367 4.326 -4.034 1.00 90.69 96 PHE A N 1
ATOM 749 C CA . PHE A 1 96 ? -13.114 4.810 -4.617 1.00 90.69 96 PHE A CA 1
ATOM 750 C C . PHE A 1 96 ? -11.903 4.024 -4.098 1.00 90.69 96 PHE A C 1
ATOM 752 O O . PHE A 1 96 ? -11.080 3.579 -4.894 1.00 90.69 96 PHE A O 1
ATOM 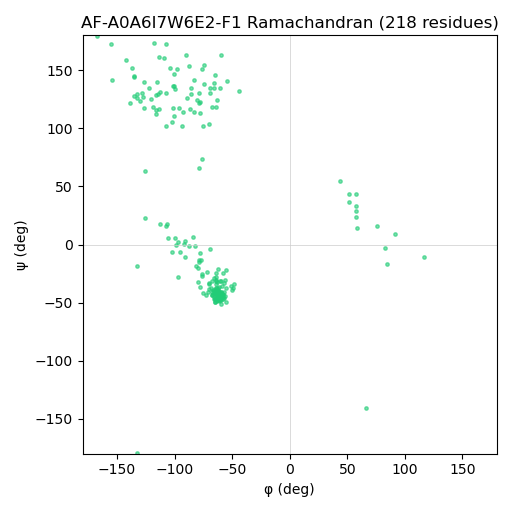759 N N . VAL A 1 97 ? -11.836 3.792 -2.785 1.00 91.06 97 VAL A N 1
ATOM 760 C CA . VAL A 1 97 ? -10.777 2.998 -2.148 1.00 91.06 97 VAL A CA 1
ATOM 761 C C . VAL A 1 97 ? -10.739 1.561 -2.679 1.00 91.06 97 VAL A C 1
ATOM 763 O O . VAL A 1 97 ? -9.658 1.021 -2.919 1.00 91.06 97 VAL A O 1
ATOM 766 N N . LEU A 1 98 ? -11.906 0.952 -2.889 1.00 88.94 98 LEU A N 1
ATOM 767 C CA . LEU A 1 98 ? -12.043 -0.426 -3.362 1.00 88.94 98 LEU A CA 1
ATOM 768 C C . LEU A 1 98 ? -11.740 -0.595 -4.856 1.00 88.94 98 LEU A C 1
ATOM 770 O O . LEU A 1 98 ? -11.097 -1.571 -5.246 1.00 88.94 98 LEU A O 1
ATOM 774 N N . GLU A 1 99 ? -12.206 0.332 -5.694 1.00 90.12 99 GLU A N 1
ATOM 775 C CA . GLU A 1 99 ? -12.045 0.272 -7.154 1.00 90.12 99 GLU A CA 1
ATOM 776 C C . GLU A 1 99 ? -10.650 0.720 -7.607 1.00 90.12 99 GLU A C 1
ATOM 778 O O . GLU A 1 99 ? -10.113 0.188 -8.581 1.00 90.12 99 GLU A O 1
ATOM 783 N N . TYR A 1 100 ? -10.035 1.655 -6.878 1.00 88.50 100 TYR A N 1
ATOM 784 C CA . TYR A 1 100 ? -8.737 2.238 -7.213 1.00 88.50 100 TYR A CA 1
ATOM 785 C C . TYR A 1 100 ? -7.765 2.103 -6.037 1.00 88.50 100 TYR A C 1
ATOM 787 O O . TYR A 1 100 ? -7.324 3.098 -5.485 1.00 88.50 100 TYR A O 1
ATOM 795 N N . PRO A 1 101 ? -7.382 0.891 -5.609 1.00 82.62 101 PRO A N 1
ATOM 796 C CA . PRO A 1 101 ? -6.593 0.750 -4.391 1.00 82.62 101 PRO A CA 1
ATOM 797 C C . PRO A 1 101 ? -5.102 1.071 -4.566 1.00 82.62 101 PRO A C 1
ATOM 799 O O . PRO A 1 101 ? -4.384 1.154 -3.575 1.00 82.62 101 PRO A O 1
ATOM 802 N N . GLU A 1 102 ? -4.594 1.175 -5.800 1.00 82.62 102 GLU A N 1
ATOM 803 C CA . GLU A 1 102 ? -3.163 1.377 -6.099 1.00 82.62 102 GLU A CA 1
ATOM 804 C C . GLU A 1 102 ? -2.227 0.495 -5.247 1.00 82.62 102 GLU A C 1
ATOM 806 O O . GLU A 1 102 ? -1.334 0.964 -4.538 1.00 82.62 102 GLU A O 1
ATOM 811 N N . SER A 1 103 ? -2.456 -0.823 -5.282 1.00 73.88 103 SER A N 1
ATOM 812 C CA . SER A 1 103 ? -1.730 -1.825 -4.475 1.00 73.88 103 SER A CA 1
ATOM 813 C C . SER A 1 103 ? -1.794 -1.641 -2.949 1.00 73.88 103 SER A C 1
ATOM 815 O O . SER A 1 103 ? -1.034 -2.304 -2.244 1.00 73.88 103 SER A O 1
ATOM 817 N N . GLY A 1 104 ? -2.701 -0.803 -2.442 1.00 82.00 104 GLY A N 1
ATOM 818 C CA . GLY A 1 104 ? -2.837 -0.447 -1.027 1.00 82.00 104 GLY A CA 1
ATOM 819 C C . GLY A 1 104 ? -2.579 1.037 -0.730 1.00 82.00 104 GLY A C 1
ATOM 820 O O . GLY A 1 104 ? -2.891 1.493 0.364 1.00 82.00 104 GLY A O 1
ATOM 821 N N . THR A 1 105 ? -2.059 1.805 -1.695 1.00 84.69 105 THR A N 1
ATOM 822 C CA . THR A 1 105 ? -1.665 3.212 -1.487 1.00 84.69 105 THR A CA 1
ATOM 823 C C . THR A 1 105 ? -2.849 4.100 -1.142 1.00 84.69 105 THR A C 1
ATOM 825 O O . THR A 1 105 ? -2.806 4.851 -0.171 1.00 84.69 105 THR A O 1
ATOM 828 N N . ILE A 1 106 ? -3.928 3.987 -1.915 1.00 89.06 106 ILE A N 1
ATOM 829 C CA . ILE A 1 106 ? -5.130 4.793 -1.710 1.00 89.06 106 ILE A CA 1
ATOM 830 C C . ILE A 1 106 ? -5.818 4.476 -0.370 1.00 89.06 106 ILE A C 1
ATOM 832 O O . ILE A 1 106 ? -6.062 5.426 0.376 1.00 89.06 106 ILE A O 1
ATOM 836 N N . PRO A 1 107 ? -6.091 3.207 0.008 1.00 91.50 107 PRO A N 1
ATOM 837 C CA . PRO A 1 107 ? -6.662 2.916 1.322 1.00 91.50 107 PRO A CA 1
ATOM 838 C C . PRO A 1 107 ? -5.784 3.409 2.476 1.00 91.50 107 PRO A C 1
ATOM 840 O O . PRO A 1 107 ? -6.317 4.016 3.401 1.00 91.50 107 PRO A O 1
ATOM 843 N N . GLN A 1 108 ? -4.458 3.224 2.417 1.00 91.62 108 GLN A N 1
ATOM 844 C CA . GLN A 1 108 ? -3.555 3.716 3.465 1.00 91.62 108 GLN A CA 1
ATOM 845 C C . GLN A 1 108 ? -3.633 5.240 3.611 1.00 91.62 108 GLN A C 1
ATOM 847 O O . GLN A 1 108 ? -3.807 5.747 4.718 1.00 91.62 108 GLN A O 1
ATOM 852 N N . LEU A 1 109 ? -3.591 5.975 2.497 1.00 91.19 109 LEU A N 1
ATOM 853 C CA . LEU A 1 109 ? -3.702 7.433 2.512 1.00 91.19 109 LEU A CA 1
ATOM 854 C C . LEU A 1 109 ? -5.041 7.901 3.098 1.00 91.19 109 LEU A C 1
ATOM 856 O O . LEU A 1 109 ? -5.076 8.828 3.909 1.00 91.19 109 LEU A O 1
ATOM 860 N N . VAL A 1 110 ? -6.149 7.273 2.696 1.00 92.56 110 VAL A N 1
ATOM 861 C CA . VAL A 1 110 ? -7.489 7.634 3.176 1.00 92.56 110 VAL A CA 1
ATOM 862 C C . VAL A 1 110 ? -7.618 7.362 4.673 1.00 92.56 110 VAL A C 1
ATOM 864 O O . VAL A 1 110 ? -8.008 8.264 5.415 1.00 92.56 110 VAL A O 1
ATOM 867 N N . VAL A 1 111 ? -7.240 6.168 5.136 1.00 93.81 111 VAL A N 1
ATOM 868 C CA . VAL A 1 111 ? -7.279 5.808 6.562 1.00 93.81 111 VAL A CA 1
ATOM 869 C C . VAL A 1 111 ? -6.381 6.733 7.383 1.00 93.81 111 VAL A C 1
ATOM 871 O O . VAL A 1 111 ? -6.826 7.240 8.410 1.00 93.81 111 VAL A O 1
ATOM 874 N N . SER A 1 112 ? -5.167 7.035 6.910 1.00 95.25 112 SER A N 1
ATOM 875 C CA . SER A 1 112 ? -4.272 8.006 7.552 1.00 95.25 112 SER A CA 1
ATOM 876 C C . SER A 1 112 ? -4.941 9.367 7.725 1.00 95.25 112 SER A C 1
ATOM 878 O O . SER A 1 112 ? -4.935 9.929 8.819 1.00 95.25 112 SER A O 1
ATOM 880 N N . LYS A 1 113 ? -5.556 9.905 6.664 1.00 94.62 113 LYS A N 1
ATOM 881 C CA . LYS A 1 113 ? -6.231 11.210 6.721 1.00 94.62 113 LYS A CA 1
ATOM 882 C C . LYS A 1 113 ? -7.409 11.202 7.692 1.00 94.62 113 LYS A C 1
ATOM 884 O O . LYS A 1 113 ? -7.593 12.176 8.421 1.00 94.62 113 LYS A O 1
ATOM 889 N N . LEU A 1 114 ? -8.180 10.116 7.727 1.00 94.06 114 LEU A N 1
ATOM 890 C CA . LEU A 1 114 ? -9.287 9.960 8.670 1.00 94.06 114 LEU A CA 1
ATOM 891 C C . LEU A 1 114 ? -8.785 9.901 10.116 1.00 94.06 114 LEU A C 1
ATOM 893 O O . LEU A 1 114 ? -9.297 10.635 10.956 1.00 94.06 114 LEU A O 1
ATOM 897 N N . LEU A 1 115 ? -7.756 9.098 10.400 1.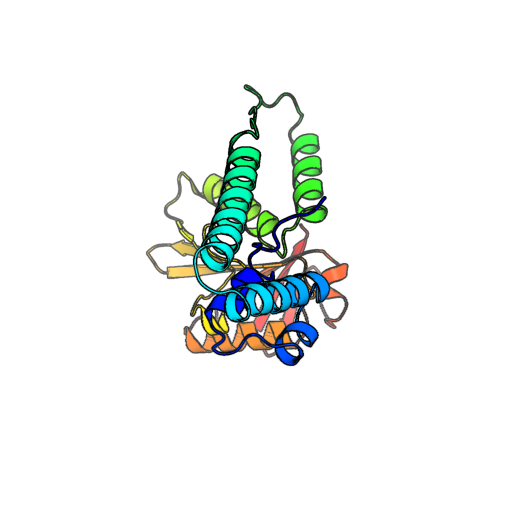00 95.88 115 LEU A N 1
ATOM 898 C CA . LEU A 1 115 ? -7.154 9.008 11.733 1.00 95.88 115 LEU A CA 1
ATOM 899 C C . LEU A 1 115 ? -6.565 10.351 12.173 1.00 95.88 115 LEU A C 1
ATOM 901 O O . LEU A 1 115 ? -6.849 10.800 13.280 1.00 95.88 115 LEU A O 1
ATOM 905 N N . ASN A 1 116 ? -5.825 11.034 11.296 1.00 96.81 116 ASN A N 1
ATOM 906 C CA . ASN A 1 116 ? -5.287 12.368 11.574 1.00 96.81 116 ASN A CA 1
ATOM 907 C C . ASN A 1 116 ? -6.398 13.356 11.934 1.00 96.81 116 ASN A C 1
ATOM 909 O O . ASN A 1 116 ? -6.254 14.135 12.871 1.00 96.81 116 ASN A O 1
ATOM 913 N N . LYS A 1 117 ? -7.538 13.295 11.234 1.00 95.69 117 LYS A N 1
ATOM 914 C CA . LYS A 1 117 ? -8.680 14.157 11.543 1.00 95.69 117 LYS A CA 1
ATOM 915 C C . LYS A 1 117 ? -9.359 13.788 12.864 1.00 95.69 117 LYS A C 1
ATOM 917 O O . LYS A 1 117 ? -9.770 14.681 13.598 1.00 95.69 117 LYS A O 1
ATOM 922 N N . VAL A 1 118 ? -9.473 12.497 13.180 1.00 96.25 118 VAL A N 1
ATOM 923 C CA . VAL A 1 118 ? -10.032 12.009 14.455 1.00 96.25 118 VAL A CA 1
ATOM 924 C C . VAL A 1 118 ? -9.178 12.455 15.645 1.00 96.25 118 VAL A C 1
ATOM 926 O O . VAL A 1 118 ? -9.725 12.825 16.682 1.00 96.25 118 VAL A O 1
ATOM 929 N N . TYR A 1 119 ? -7.854 12.449 15.491 1.00 96.38 119 TYR A N 1
ATOM 930 C CA . TYR A 1 119 ? -6.902 12.741 16.563 1.00 96.38 119 TYR A CA 1
ATOM 931 C C . TYR A 1 119 ? -6.338 14.171 16.548 1.00 96.38 119 TYR A C 1
ATOM 933 O O . TYR A 1 119 ? -5.510 14.483 17.401 1.00 96.38 119 TYR A O 1
ATOM 941 N N . GLU A 1 120 ? -6.826 15.056 15.669 1.00 96.38 120 GLU A N 1
ATOM 942 C CA . GLU A 1 120 ? -6.306 16.419 15.434 1.00 96.38 120 GLU A CA 1
ATOM 943 C C . GLU A 1 120 ? -6.133 17.260 16.710 1.00 96.38 120 GLU A C 1
ATOM 945 O O . GLU A 1 120 ? -5.191 18.040 16.821 1.00 96.38 120 GLU A O 1
ATOM 950 N N . TYR A 1 121 ? -7.028 17.095 17.688 1.00 96.12 121 TYR A N 1
ATOM 951 C CA . TYR A 1 121 ? -7.016 17.850 18.949 1.00 96.12 121 TYR A CA 1
ATOM 952 C C . TYR A 1 121 ? -6.583 17.011 20.159 1.00 96.12 121 TYR A C 1
ATOM 954 O O . TYR A 1 121 ? -6.840 17.384 21.304 1.00 96.12 121 TYR A O 1
ATOM 962 N N . SER A 1 122 ? -5.967 15.856 19.918 1.00 96.00 122 SER A N 1
ATOM 963 C CA . SER A 1 122 ? -5.479 14.950 20.957 1.00 96.00 122 SER A CA 1
ATOM 964 C C . SER A 1 122 ? -3.950 14.977 21.052 1.00 96.00 122 SER A C 1
ATOM 966 O O . SER A 1 122 ? -3.273 15.563 20.216 1.00 96.00 122 SER A O 1
ATOM 968 N N . SER A 1 123 ? -3.390 14.308 22.062 1.00 95.56 123 SER A N 1
ATOM 969 C CA . SER A 1 123 ? -1.944 14.057 22.151 1.00 95.56 123 SER A CA 1
ATOM 970 C C . SER A 1 123 ? -1.492 12.819 21.364 1.00 95.56 123 SER A C 1
ATOM 972 O O . SER A 1 123 ? -0.350 12.390 21.523 1.00 95.56 123 SER A O 1
ATOM 974 N N . VAL A 1 124 ? -2.391 12.194 20.596 1.00 97.25 124 VAL A N 1
ATOM 975 C CA . VAL A 1 124 ? -2.090 11.015 19.780 1.00 97.25 124 VAL A CA 1
ATOM 976 C C . VAL A 1 124 ? -1.529 11.461 18.437 1.00 97.25 124 VAL A C 1
ATOM 978 O O . VAL A 1 124 ? -2.138 12.279 17.750 1.00 97.25 124 VAL A O 1
ATOM 981 N N . VAL A 1 125 ? -0.394 10.886 18.054 1.00 96.31 125 VAL A N 1
ATOM 982 C CA . VAL A 1 125 ? 0.242 11.101 16.751 1.00 96.31 125 VAL A CA 1
ATOM 983 C C . VAL A 1 125 ? -0.082 9.921 15.840 1.00 96.31 125 VAL A C 1
ATOM 985 O O . VAL A 1 125 ? -0.056 8.769 16.279 1.00 96.31 125 VAL A O 1
ATOM 988 N N . VAL A 1 126 ? -0.417 10.210 14.583 1.00 96.38 126 VAL A N 1
ATOM 989 C CA . VAL A 1 126 ? -0.654 9.204 13.542 1.00 96.38 126 VAL A CA 1
ATOM 990 C C . VAL A 1 126 ? 0.582 9.135 12.659 1.00 96.38 126 VAL A C 1
ATOM 992 O O . VAL A 1 126 ? 0.915 10.104 11.982 1.00 96.38 126 VAL A O 1
ATOM 995 N N . GLU A 1 127 ? 1.232 7.981 12.644 1.00 93.94 127 GLU A N 1
ATOM 996 C CA . GLU A 1 127 ? 2.482 7.754 11.921 1.00 93.94 127 GLU A CA 1
ATOM 997 C C . GLU A 1 127 ? 2.296 6.759 10.766 1.00 93.94 127 GLU A C 1
ATOM 999 O O . GLU A 1 127 ? 1.320 6.008 10.719 1.00 93.94 127 GLU A O 1
ATOM 1004 N N . GLY A 1 128 ? 3.224 6.756 9.806 1.00 88.94 128 GLY A N 1
ATOM 1005 C CA . GLY A 1 128 ? 3.255 5.796 8.687 1.00 88.94 128 GLY A CA 1
ATOM 1006 C C . GLY A 1 128 ? 2.379 6.145 7.475 1.00 88.94 128 GLY A C 1
ATOM 1007 O O . GLY A 1 128 ? 2.597 5.658 6.365 1.00 88.94 128 GLY A O 1
ATOM 1008 N N . GLY A 1 129 ? 1.420 7.055 7.632 1.00 84.00 129 GLY A N 1
ATOM 1009 C CA . GLY A 1 129 ? 0.437 7.380 6.596 1.00 84.00 129 GLY A CA 1
ATOM 1010 C C . GLY A 1 129 ? 0.979 7.994 5.298 1.00 84.00 129 GLY A C 1
ATOM 1011 O O . GLY A 1 129 ? 0.415 7.741 4.235 1.00 84.00 129 GLY A O 1
ATOM 1012 N N . ASP A 1 130 ? 2.066 8.764 5.374 1.00 78.75 130 ASP A N 1
ATOM 1013 C CA . ASP A 1 130 ? 2.739 9.364 4.206 1.00 78.75 130 ASP A CA 1
ATOM 1014 C C . ASP A 1 130 ? 3.847 8.461 3.639 1.00 78.75 130 ASP A C 1
ATOM 1016 O O . ASP A 1 130 ? 4.567 8.817 2.700 1.00 78.75 130 ASP A O 1
ATOM 1020 N N . GLU A 1 131 ? 4.012 7.272 4.214 1.00 74.06 131 GLU A N 1
ATOM 1021 C CA . GLU A 1 131 ? 5.078 6.366 3.847 1.00 74.06 131 GLU A CA 1
ATOM 1022 C C . GLU A 1 131 ? 4.686 5.407 2.716 1.00 74.06 131 GLU A C 1
ATOM 1024 O O . GLU A 1 131 ? 3.539 5.183 2.341 1.00 74.06 131 GLU A O 1
ATOM 1029 N N . SER A 1 132 ? 5.711 4.812 2.120 1.00 65.75 132 SER A N 1
ATOM 1030 C CA . SER A 1 132 ? 5.579 3.879 1.010 1.00 65.75 132 SER A CA 1
ATOM 1031 C C . SER A 1 132 ? 4.895 2.550 1.389 1.00 65.75 132 SER A C 1
ATOM 1033 O O . SER A 1 132 ? 5.540 1.713 2.016 1.00 65.75 132 SER A O 1
ATOM 1035 N N . VAL A 1 133 ? 3.740 2.245 0.782 1.00 58.75 133 VAL A N 1
ATOM 1036 C CA . VAL A 1 133 ? 2.989 0.969 0.956 1.00 58.75 133 VAL A CA 1
ATOM 1037 C C . VAL A 1 133 ? 3.646 -0.293 0.363 1.00 58.75 133 VAL A C 1
ATOM 1039 O O . VAL A 1 133 ? 3.119 -1.401 0.426 1.00 58.75 133 VAL A O 1
ATOM 1042 N N . PHE A 1 134 ? 4.785 -0.136 -0.315 1.00 51.59 134 PHE A N 1
ATOM 1043 C CA . PHE A 1 134 ? 5.479 -1.231 -1.009 1.00 51.59 134 PHE A CA 1
ATOM 1044 C C . PHE A 1 134 ? 6.699 -1.757 -0.242 1.00 51.59 134 PHE A C 1
ATOM 1046 O O . PHE A 1 134 ? 7.309 -2.733 -0.677 1.00 51.59 134 PHE A O 1
ATOM 1053 N N . GLY A 1 135 ? 7.079 -1.117 0.869 1.00 52.56 135 GLY A N 1
ATOM 1054 C CA . GLY A 1 135 ? 8.104 -1.645 1.764 1.00 52.56 135 GLY A CA 1
ATOM 1055 C C . GLY A 1 135 ? 7.445 -2.579 2.767 1.00 52.56 135 GLY A C 1
ATOM 1056 O O . GLY A 1 135 ? 6.624 -2.129 3.549 1.00 52.56 135 GLY A O 1
ATOM 1057 N N . THR A 1 136 ? 7.787 -3.866 2.759 1.00 53.41 136 THR A N 1
ATOM 1058 C CA . THR A 1 136 ? 7.308 -4.793 3.798 1.00 53.41 136 THR A CA 1
ATOM 1059 C C . THR A 1 136 ? 7.878 -4.400 5.163 1.00 53.41 136 THR A C 1
ATOM 1061 O O . THR A 1 136 ? 9.039 -3.977 5.216 1.00 53.41 136 THR A O 1
ATOM 1064 N N . ASN A 1 137 ? 7.127 -4.597 6.255 1.00 55.44 137 ASN A N 1
ATOM 1065 C CA . ASN A 1 137 ? 7.588 -4.348 7.636 1.00 55.44 137 ASN A CA 1
ATOM 1066 C C . ASN A 1 137 ? 8.962 -4.969 7.927 1.00 55.44 137 ASN A C 1
ATOM 1068 O O . ASN A 1 137 ? 9.789 -4.395 8.635 1.00 55.44 137 ASN A O 1
ATOM 1072 N N . THR A 1 138 ? 9.242 -6.124 7.322 1.00 51.91 138 THR A N 1
ATOM 1073 C CA . THR A 1 138 ? 10.503 -6.866 7.443 1.00 51.91 138 THR A CA 1
ATOM 1074 C C . THR A 1 138 ? 11.708 -6.088 6.901 1.00 51.91 138 THR A C 1
ATOM 1076 O O . THR A 1 138 ? 12.813 -6.209 7.419 1.00 51.91 138 THR A O 1
ATOM 1079 N N . THR A 1 139 ? 11.506 -5.268 5.868 1.00 54.50 139 THR A N 1
ATOM 1080 C CA . THR A 1 139 ? 12.553 -4.451 5.229 1.00 5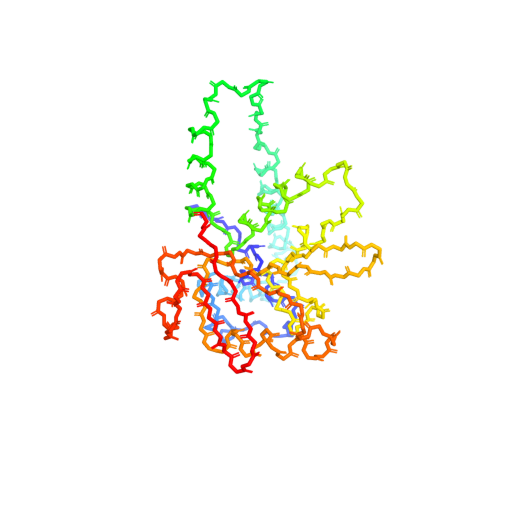4.50 139 THR A CA 1
ATOM 1081 C C . THR A 1 139 ? 12.584 -3.010 5.729 1.00 54.50 139 THR A C 1
ATOM 1083 O O . THR A 1 139 ? 13.638 -2.381 5.706 1.00 54.50 139 THR A O 1
ATOM 1086 N N . SER A 1 140 ? 11.443 -2.478 6.173 1.00 59.72 140 SER A N 1
ATOM 1087 C CA . SER A 1 140 ? 11.300 -1.078 6.584 1.00 59.72 140 SER A CA 1
ATOM 1088 C C . SER A 1 140 ? 11.571 -0.840 8.073 1.00 59.72 140 SER A C 1
ATOM 1090 O O . SER A 1 140 ? 11.720 0.315 8.459 1.00 59.72 140 SER A O 1
ATOM 1092 N N . LYS A 1 141 ? 11.681 -1.905 8.890 1.00 73.50 141 LYS A N 1
ATOM 1093 C CA . LYS A 1 141 ? 11.805 -1.851 10.364 1.00 73.50 141 LYS A CA 1
ATOM 1094 C C . LYS A 1 141 ? 10.647 -1.110 11.045 1.00 73.50 141 LYS A C 1
ATOM 1096 O O . LYS A 1 141 ? 10.825 -0.530 12.111 1.00 73.50 141 LYS A O 1
ATOM 1101 N N . LYS A 1 142 ? 9.471 -1.131 10.419 1.00 85.06 142 LYS A N 1
ATOM 1102 C CA . LYS A 1 142 ? 8.257 -0.484 10.922 1.00 85.06 142 LYS A CA 1
ATOM 1103 C C . LYS A 1 142 ? 7.366 -1.492 11.636 1.00 85.06 142 LYS A C 1
ATOM 1105 O O . LYS A 1 142 ? 7.397 -2.673 11.274 1.00 85.06 142 LYS A O 1
ATOM 1110 N N . PRO A 1 143 ? 6.577 -1.046 12.626 1.00 88.94 143 PRO A N 1
ATOM 1111 C CA . PRO A 1 143 ? 5.666 -1.933 13.333 1.00 88.94 143 PRO A CA 1
ATOM 1112 C C . PRO A 1 143 ? 4.407 -2.271 12.524 1.00 88.94 143 PRO A C 1
ATOM 1114 O O . PRO A 1 143 ? 3.847 -3.341 12.751 1.00 88.94 143 PRO A O 1
ATOM 1117 N N . ALA A 1 144 ? 3.977 -1.387 11.614 1.00 92.06 144 ALA A N 1
ATOM 1118 C CA . ALA A 1 144 ? 2.817 -1.549 10.732 1.00 92.06 144 ALA A CA 1
ATOM 1119 C C . ALA A 1 144 ? 2.812 -0.488 9.609 1.00 92.06 144 ALA A C 1
ATOM 1121 O O . ALA A 1 144 ? 3.689 0.380 9.584 1.00 92.06 144 ALA A O 1
ATOM 1122 N N . ASP A 1 145 ? 1.810 -0.530 8.721 1.00 91.25 145 ASP A N 1
ATOM 1123 C CA . ASP A 1 145 ? 1.594 0.485 7.676 1.00 91.25 145 ASP A CA 1
ATOM 1124 C C . ASP A 1 145 ? 1.220 1.854 8.273 1.00 91.25 145 ASP A C 1
ATOM 1126 O O . ASP A 1 145 ? 1.703 2.888 7.815 1.00 91.25 145 ASP A O 1
ATOM 1130 N N . ILE A 1 146 ? 0.366 1.857 9.304 1.00 94.81 146 ILE A N 1
ATOM 1131 C CA . ILE A 1 146 ? 0.017 3.029 10.120 1.00 94.81 146 ILE A CA 1
ATOM 1132 C C . ILE A 1 146 ? 0.035 2.624 11.591 1.00 94.81 146 ILE A C 1
ATOM 1134 O O . ILE A 1 146 ? -0.384 1.519 11.938 1.00 94.81 146 ILE A O 1
ATOM 1138 N N . TRP A 1 147 ? 0.461 3.514 12.482 1.00 95.69 147 TRP A N 1
ATOM 1139 C CA . TRP A 1 147 ? 0.312 3.298 13.920 1.00 95.69 147 TRP A CA 1
ATOM 1140 C C . TRP A 1 147 ? -0.032 4.581 14.671 1.00 95.69 147 TRP A C 1
ATOM 1142 O O . TRP A 1 147 ? 0.180 5.689 14.182 1.00 95.69 147 TRP A O 1
ATOM 1152 N N . LEU A 1 148 ? -0.609 4.411 15.861 1.00 96.44 148 LEU A N 1
ATOM 1153 C CA . LEU A 1 148 ? -0.855 5.504 16.797 1.00 96.44 148 LEU A CA 1
ATOM 1154 C C . LEU A 1 148 ? 0.220 5.519 17.865 1.00 96.44 148 LEU A C 1
ATOM 1156 O O . LEU A 1 148 ? 0.491 4.479 18.473 1.00 96.44 148 LEU A O 1
ATOM 1160 N N . GLU A 1 149 ? 0.749 6.701 18.148 1.00 95.75 149 GLU A N 1
ATOM 1161 C CA . GLU A 1 149 ? 1.662 6.935 19.258 1.00 95.75 149 GLU A CA 1
ATOM 1162 C C . GLU A 1 149 ? 1.052 7.873 20.292 1.00 95.75 149 GLU A C 1
ATOM 1164 O O . GLU A 1 149 ? 0.430 8.879 19.962 1.00 95.75 149 GLU A O 1
ATOM 1169 N N . ALA A 1 150 ? 1.270 7.563 21.565 1.00 95.50 150 ALA A N 1
ATOM 1170 C CA . ALA A 1 150 ? 1.043 8.484 22.668 1.00 95.50 150 ALA A CA 1
ATOM 1171 C C . ALA A 1 150 ? 2.315 8.527 23.512 1.00 95.50 150 ALA A C 1
ATOM 1173 O O . ALA A 1 150 ? 2.850 7.480 23.874 1.00 95.50 150 ALA A O 1
ATOM 1174 N N . ASN A 1 151 ? 2.817 9.727 23.819 1.00 92.19 151 ASN A N 1
ATOM 1175 C CA . ASN A 1 151 ? 4.092 9.904 24.528 1.00 92.19 151 ASN A CA 1
ATOM 1176 C C . ASN A 1 151 ? 5.248 9.113 23.872 1.00 92.19 151 ASN A C 1
ATOM 1178 O O . ASN A 1 151 ? 6.012 8.442 24.567 1.00 92.19 151 ASN A O 1
ATOM 1182 N N . ASN A 1 152 ? 5.341 9.149 22.536 1.00 88.62 152 ASN A N 1
ATOM 1183 C CA . ASN A 1 152 ? 6.325 8.410 21.726 1.00 88.62 152 ASN A CA 1
ATOM 1184 C C . ASN A 1 152 ? 6.297 6.882 21.930 1.00 88.62 152 ASN A C 1
ATOM 1186 O O . ASN A 1 152 ? 7.305 6.202 21.744 1.00 88.62 152 ASN A O 1
ATOM 1190 N N . THR A 1 153 ? 5.165 6.337 22.382 1.00 92.12 153 THR A N 1
ATOM 1191 C CA . THR A 1 153 ? 4.960 4.896 22.537 1.00 92.12 153 THR A CA 1
ATOM 1192 C C . THR A 1 153 ? 3.851 4.449 21.590 1.00 92.12 153 THR A C 1
ATOM 1194 O O . THR A 1 153 ? 2.704 4.879 21.767 1.00 92.12 153 THR A O 1
ATOM 1197 N N . PRO A 1 154 ? 4.152 3.588 20.602 1.00 93.81 154 PRO A N 1
ATOM 1198 C CA . PRO A 1 154 ? 3.123 3.028 19.742 1.00 93.81 154 PRO A CA 1
ATOM 1199 C C . PRO A 1 154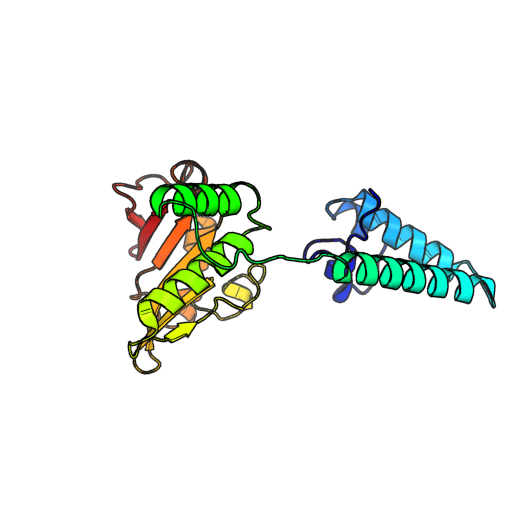 ? 2.177 2.115 20.526 1.00 93.81 154 PRO A C 1
ATOM 1201 O O . PRO A 1 154 ? 2.640 1.269 21.296 1.00 93.81 154 PRO A O 1
ATOM 1204 N N . PHE A 1 155 ? 0.866 2.252 20.310 1.00 93.56 155 PHE A N 1
ATOM 1205 C CA . PHE A 1 155 ? -0.138 1.466 21.044 1.00 93.56 155 PHE A CA 1
ATOM 1206 C C . PHE A 1 155 ? -1.233 0.818 20.188 1.00 93.56 155 PHE A C 1
ATOM 1208 O O . PHE A 1 155 ? -1.872 -0.117 20.651 1.00 93.56 155 PHE A O 1
ATOM 1215 N N . ASN A 1 156 ? -1.453 1.268 18.951 1.00 94.38 156 ASN A N 1
ATOM 1216 C CA . ASN A 1 156 ? -2.378 0.631 18.008 1.00 94.38 156 ASN A CA 1
ATOM 1217 C C . ASN A 1 156 ? -1.718 0.542 16.640 1.00 94.38 156 ASN A C 1
ATOM 1219 O O . ASN A 1 156 ? -1.248 1.555 16.123 1.00 94.38 156 ASN A O 1
ATOM 1223 N N . LEU A 1 157 ? -1.703 -0.658 16.063 1.00 95.81 157 LEU A N 1
ATOM 1224 C CA . LEU A 1 157 ? -1.023 -0.952 14.807 1.00 95.81 157 LEU A CA 1
ATOM 1225 C C . LEU A 1 157 ? -2.044 -1.319 13.730 1.00 95.81 157 LEU A C 1
ATOM 1227 O O . LEU A 1 157 ? -2.887 -2.189 13.958 1.00 95.81 157 LEU A O 1
ATOM 1231 N N . PHE A 1 158 ? -1.960 -0.685 12.564 1.00 95.56 158 PHE A N 1
ATOM 1232 C CA . PHE A 1 158 ? -2.869 -0.901 11.443 1.00 95.56 158 PHE A CA 1
ATOM 1233 C C . PHE A 1 158 ? -2.122 -1.426 10.218 1.00 95.56 158 PHE A C 1
ATOM 1235 O O . PHE A 1 158 ? -1.263 -0.750 9.657 1.00 95.56 158 PHE A O 1
ATOM 1242 N N . GLU A 1 159 ? -2.496 -2.624 9.788 1.00 93.81 159 GLU A N 1
ATOM 1243 C CA . GLU A 1 159 ? -2.078 -3.235 8.527 1.00 93.81 159 GLU A CA 1
ATOM 1244 C C . GLU A 1 159 ? -3.168 -2.978 7.488 1.00 93.81 159 GLU A C 1
ATOM 1246 O O . GLU A 1 159 ? -4.301 -3.431 7.657 1.00 93.81 159 GLU A O 1
ATOM 1251 N N . ILE A 1 160 ? -2.867 -2.256 6.413 1.00 92.12 160 ILE A N 1
ATOM 1252 C CA . ILE A 1 160 ? -3.880 -1.805 5.456 1.00 92.12 160 ILE A CA 1
ATOM 1253 C C . ILE A 1 160 ? -3.654 -2.506 4.133 1.00 92.12 160 ILE A C 1
ATOM 1255 O O . ILE A 1 160 ? -2.628 -2.352 3.469 1.00 92.12 160 ILE A O 1
ATOM 1259 N N . THR A 1 161 ? -4.620 -3.318 3.706 1.00 89.00 161 THR A N 1
ATOM 1260 C CA . THR A 1 161 ? -4.390 -4.125 2.516 1.00 89.00 161 THR A CA 1
ATOM 1261 C C . THR A 1 161 ? -5.649 -4.519 1.767 1.00 89.00 161 THR A C 1
ATOM 1263 O O . THR A 1 161 ? -6.655 -4.894 2.344 1.00 89.00 161 THR A O 1
ATOM 1266 N N . VAL A 1 162 ? -5.536 -4.507 0.440 1.00 87.44 162 VAL A N 1
ATOM 1267 C CA . VAL A 1 162 ? -6.486 -5.132 -0.499 1.00 87.44 162 VAL A CA 1
ATOM 1268 C C . VAL A 1 162 ? -5.904 -6.403 -1.125 1.00 87.44 162 VAL A C 1
ATOM 1270 O O . VAL A 1 162 ? -6.281 -6.831 -2.217 1.00 87.44 162 VAL A O 1
ATOM 1273 N N . LYS A 1 163 ? -4.856 -6.943 -0.502 1.00 87.12 163 LYS A N 1
ATOM 1274 C CA . LYS A 1 163 ? -4.266 -8.225 -0.869 1.00 87.12 163 LYS A CA 1
ATOM 1275 C C . LYS A 1 163 ? -4.711 -9.232 0.170 1.00 87.12 163 LYS A C 1
ATOM 1277 O O . LYS A 1 163 ? -4.856 -8.899 1.342 1.00 87.12 163 LYS A O 1
ATOM 1282 N N . LYS A 1 164 ? -4.780 -10.482 -0.263 1.00 91.06 164 LYS A N 1
ATOM 1283 C CA . LYS A 1 164 ? -4.996 -11.627 0.607 1.00 91.06 164 LYS A CA 1
ATOM 1284 C C . LYS A 1 164 ? -4.134 -11.551 1.877 1.00 91.06 164 LYS A C 1
ATOM 1286 O O . LYS A 1 164 ? -2.922 -11.312 1.810 1.00 91.06 164 LYS A O 1
ATOM 1291 N N . VAL A 1 165 ? -4.775 -11.785 3.014 1.00 94.06 165 VAL A N 1
ATOM 1292 C CA . VAL A 1 165 ? -4.151 -11.996 4.314 1.00 94.06 165 VAL A CA 1
ATOM 1293 C C . VAL A 1 165 ? -4.137 -13.499 4.563 1.00 94.06 165 VAL A C 1
ATOM 1295 O O . VAL A 1 165 ? -5.175 -14.138 4.721 1.00 94.06 165 VAL A O 1
ATOM 1298 N N . ASP A 1 166 ? -2.947 -14.089 4.537 1.00 94.38 166 ASP A N 1
ATOM 1299 C CA . ASP A 1 166 ? -2.736 -15.512 4.779 1.00 94.38 166 ASP A CA 1
ATOM 1300 C C . ASP A 1 166 ? -1.848 -15.747 6.007 1.00 94.38 166 ASP A C 1
ATOM 1302 O O . ASP A 1 166 ? -1.319 -14.814 6.611 1.00 94.38 166 ASP A O 1
ATOM 1306 N N . ALA A 1 167 ? -1.698 -17.015 6.395 1.00 94.31 167 ALA A N 1
ATOM 1307 C CA . ALA A 1 167 ? -0.898 -17.399 7.556 1.00 94.31 167 ALA A CA 1
ATOM 1308 C C . ALA A 1 167 ? 0.559 -16.918 7.458 1.00 94.31 167 ALA A C 1
ATOM 1310 O O . ALA A 1 167 ? 1.144 -16.545 8.470 1.00 94.31 167 ALA A O 1
ATOM 1311 N N . LYS A 1 168 ? 1.121 -16.869 6.241 1.00 91.12 168 LYS A N 1
ATOM 1312 C CA . LYS A 1 168 ? 2.466 -16.339 6.015 1.00 91.12 168 LYS A CA 1
ATOM 1313 C C . LYS A 1 168 ? 2.526 -14.854 6.361 1.00 91.12 168 LYS A C 1
ATOM 1315 O O . LYS A 1 168 ? 3.441 -14.437 7.054 1.00 91.12 168 LYS A O 1
ATOM 1320 N N . ARG A 1 169 ? 1.539 -14.067 5.936 1.00 91.00 169 ARG A N 1
ATOM 1321 C CA . ARG A 1 169 ? 1.492 -12.641 6.262 1.00 91.00 169 ARG A CA 1
ATOM 1322 C C . ARG A 1 169 ? 1.339 -12.386 7.762 1.00 91.00 169 ARG A C 1
ATOM 1324 O O . ARG A 1 169 ? 1.967 -11.476 8.288 1.00 91.00 169 ARG A O 1
ATOM 1331 N N . LEU A 1 170 ? 0.562 -13.218 8.461 1.00 94.88 170 LEU A N 1
ATOM 1332 C CA . LEU A 1 170 ? 0.479 -13.166 9.925 1.00 94.88 170 LEU A CA 1
ATOM 1333 C C . LEU A 1 170 ? 1.817 -13.529 10.590 1.00 94.88 170 LEU A C 1
ATOM 1335 O O . LEU A 1 170 ? 2.207 -12.881 11.561 1.00 94.88 170 LEU A O 1
ATOM 1339 N N . ASP A 1 171 ? 2.526 -14.534 10.065 1.00 93.12 171 ASP A N 1
ATOM 1340 C CA . ASP A 1 171 ? 3.865 -14.914 10.532 1.00 93.12 171 ASP A CA 1
ATOM 1341 C C . ASP A 1 171 ? 4.876 -13.774 10.341 1.00 93.12 171 ASP A C 1
ATOM 1343 O O . ASP A 1 171 ? 5.607 -13.450 11.278 1.00 93.12 171 ASP A O 1
ATOM 1347 N N . ASP A 1 172 ? 4.863 -13.119 9.175 1.00 89.44 172 ASP A N 1
ATOM 1348 C CA . ASP A 1 172 ? 5.718 -11.966 8.875 1.00 89.44 172 ASP A CA 1
ATOM 1349 C C . ASP A 1 172 ? 5.444 -10.806 9.859 1.00 89.44 172 ASP A C 1
ATOM 1351 O O . ASP A 1 172 ? 6.385 -10.218 10.399 1.00 89.44 172 ASP A O 1
ATOM 1355 N N . CYS A 1 173 ? 4.171 -10.520 10.174 1.00 91.38 173 CYS A N 1
ATOM 1356 C CA . CYS A 1 173 ? 3.799 -9.526 11.190 1.00 91.38 173 CYS A CA 1
ATOM 1357 C C . CYS A 1 173 ? 4.308 -9.905 12.591 1.00 91.38 173 CYS A C 1
ATOM 1359 O O . CYS A 1 173 ? 4.901 -9.070 13.273 1.00 91.38 173 CYS A O 1
ATOM 1361 N N . ILE A 1 174 ? 4.111 -11.155 13.034 1.00 93.31 174 ILE A N 1
ATOM 1362 C CA . ILE A 1 174 ? 4.604 -11.629 14.343 1.00 93.31 174 ILE A CA 1
ATOM 1363 C C . ILE A 1 174 ? 6.123 -11.474 14.425 1.00 93.31 174 ILE A C 1
ATOM 1365 O O . ILE A 1 174 ? 6.636 -10.982 15.430 1.00 93.31 174 ILE A O 1
ATOM 1369 N N . GLN A 1 175 ? 6.843 -11.863 13.372 1.00 90.75 175 GLN A N 1
ATOM 1370 C CA . GLN A 1 175 ? 8.296 -11.765 13.333 1.00 90.75 175 GLN A CA 1
ATOM 1371 C C . GLN A 1 175 ? 8.768 -10.309 13.437 1.00 90.75 175 GLN A C 1
ATOM 1373 O O . GLN A 1 175 ? 9.640 -10.014 14.256 1.00 90.75 175 GLN A O 1
ATOM 1378 N N . SER A 1 176 ? 8.182 -9.396 12.656 1.00 89.38 176 SER A N 1
ATOM 1379 C CA . SER A 1 176 ? 8.502 -7.964 12.728 1.00 89.38 176 SER A CA 1
ATOM 1380 C C . SER A 1 176 ? 8.258 -7.392 14.125 1.00 89.38 176 SER A C 1
ATOM 1382 O O . SER A 1 176 ? 9.122 -6.709 14.674 1.00 89.38 176 SER A O 1
ATOM 1384 N N . LEU A 1 177 ? 7.126 -7.724 14.747 1.00 91.88 177 LEU A N 1
ATOM 1385 C CA . LEU A 1 177 ? 6.784 -7.228 16.081 1.00 91.88 177 LEU A CA 1
ATOM 1386 C C . LEU A 1 177 ? 7.656 -7.821 17.183 1.00 91.88 177 LEU A C 1
ATOM 1388 O O . LEU A 1 177 ? 7.977 -7.121 18.140 1.00 91.88 177 LEU A O 1
ATOM 1392 N N . HIS A 1 178 ? 8.084 -9.076 17.049 1.00 91.56 178 HIS A N 1
ATOM 1393 C CA . HIS A 1 178 ? 9.049 -9.672 17.968 1.00 91.56 178 HIS A CA 1
ATOM 1394 C C . HIS A 1 178 ? 10.390 -8.928 17.920 1.00 91.56 178 HIS A C 1
ATOM 1396 O O . HIS A 1 178 ? 10.972 -8.646 18.964 1.00 91.56 178 HIS A O 1
ATOM 1402 N N . VAL A 1 179 ? 10.881 -8.570 16.727 1.00 90.25 179 VAL A N 1
ATOM 1403 C CA . VAL A 1 179 ? 12.134 -7.804 16.568 1.00 90.25 179 VAL A CA 1
ATOM 1404 C C . VAL A 1 179 ? 12.031 -6.407 17.185 1.00 90.25 179 VAL A C 1
ATOM 1406 O O . VAL A 1 179 ? 13.011 -5.911 17.735 1.00 90.25 179 VAL A O 1
ATOM 1409 N N . LEU A 1 180 ? 10.850 -5.789 17.124 1.00 90.31 180 LEU A N 1
ATOM 1410 C CA . LEU A 1 180 ? 10.597 -4.454 17.669 1.00 90.31 180 LEU A CA 1
ATOM 1411 C C . LEU A 1 180 ? 10.176 -4.455 19.149 1.00 90.31 180 LEU A C 1
ATOM 1413 O O . LEU A 1 180 ? 9.978 -3.385 19.713 1.00 90.31 180 LEU A O 1
ATOM 1417 N N . ASN A 1 181 ? 10.059 -5.625 19.788 1.00 91.88 181 ASN A N 1
ATOM 1418 C CA . ASN A 1 181 ? 9.538 -5.780 21.152 1.00 91.88 181 ASN A CA 1
ATOM 1419 C C . ASN A 1 181 ? 8.111 -5.209 21.327 1.00 91.88 181 ASN A C 1
ATOM 1421 O O . ASN A 1 181 ? 7.801 -4.531 22.303 1.00 91.88 181 ASN A O 1
ATOM 1425 N N . MET A 1 182 ? 7.241 -5.478 20.349 1.00 92.50 182 MET A N 1
ATOM 1426 C CA . MET A 1 182 ? 5.868 -4.957 20.252 1.00 92.50 182 MET A CA 1
ATOM 1427 C C . MET A 1 182 ? 4.825 -6.070 20.091 1.00 92.50 182 MET A C 1
ATOM 1429 O O . MET A 1 182 ? 3.726 -5.846 19.584 1.00 92.50 182 MET A O 1
ATOM 1433 N N . LEU A 1 183 ? 5.153 -7.298 20.505 1.00 92.31 183 LEU A N 1
ATOM 1434 C CA . LEU A 1 183 ? 4.241 -8.438 20.377 1.00 92.31 183 LEU A CA 1
ATOM 1435 C C . LEU A 1 183 ? 2.926 -8.250 21.133 1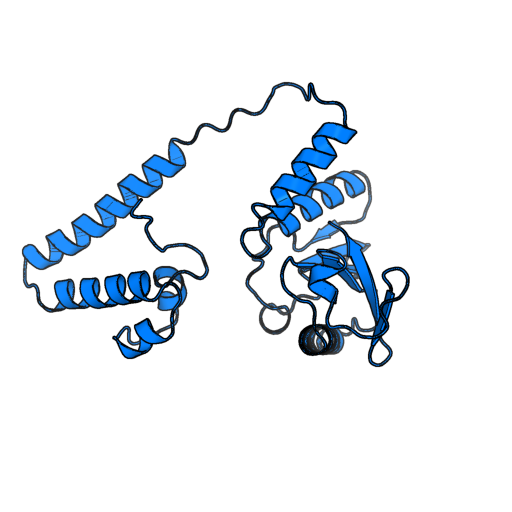.00 92.31 183 LEU A C 1
ATOM 1437 O O . LEU A 1 183 ? 1.898 -8.722 20.647 1.00 92.31 183 LEU A O 1
ATOM 1441 N N . ASP A 1 184 ? 2.954 -7.521 22.245 1.00 91.56 184 ASP A N 1
ATOM 1442 C CA . ASP A 1 184 ? 1.776 -7.259 23.073 1.00 91.56 184 ASP A CA 1
ATOM 1443 C C . ASP A 1 184 ? 0.851 -6.186 22.479 1.00 91.56 184 ASP A C 1
ATOM 1445 O O . ASP A 1 184 ? -0.297 -6.063 22.904 1.00 91.56 184 ASP A O 1
ATOM 1449 N N . GLN A 1 185 ? 1.310 -5.434 21.470 1.00 92.44 185 GLN A N 1
ATOM 1450 C CA . GLN A 1 185 ? 0.499 -4.387 20.854 1.00 92.44 185 GLN A CA 1
ATOM 1451 C C . GLN A 1 185 ? -0.595 -4.983 19.954 1.00 92.44 185 GLN A C 1
ATOM 1453 O O . GLN A 1 185 ? -0.328 -5.930 19.195 1.00 92.44 185 GLN A O 1
ATOM 1458 N N . PRO A 1 186 ? -1.828 -4.449 20.001 1.00 91.25 186 PRO A N 1
ATOM 1459 C CA . PRO A 1 186 ? -2.913 -4.894 19.143 1.00 91.25 186 PRO A CA 1
ATOM 1460 C C . PRO A 1 186 ? -2.610 -4.578 17.674 1.00 91.25 186 PRO A C 1
ATOM 1462 O O . PRO A 1 186 ? -2.110 -3.505 17.336 1.00 91.25 186 PRO A O 1
ATOM 1465 N N . VAL A 1 187 ? -2.939 -5.531 16.799 1.00 96.06 187 VAL A N 1
ATOM 1466 C CA . VAL A 1 187 ? -2.820 -5.380 15.344 1.00 96.06 187 VAL A CA 1
ATOM 1467 C C . VAL A 1 187 ? -4.203 -5.461 14.724 1.00 96.06 187 VAL A C 1
ATOM 1469 O O . VAL A 1 187 ? -4.953 -6.410 14.970 1.00 96.06 187 VAL A O 1
ATOM 1472 N N . HIS A 1 188 ? -4.519 -4.467 13.907 1.00 96.69 188 HIS A N 1
ATOM 1473 C CA . HIS A 1 188 ? -5.769 -4.332 13.182 1.00 96.69 188 HIS A CA 1
ATOM 1474 C C . HIS A 1 188 ? -5.482 -4.389 11.684 1.00 96.69 188 HIS A C 1
ATOM 1476 O O . HIS A 1 188 ? -4.872 -3.484 11.126 1.00 96.69 188 HIS A O 1
ATOM 1482 N N . PHE A 1 189 ? -5.936 -5.443 11.023 1.00 96.25 189 PHE A N 1
ATOM 1483 C CA . PHE A 1 189 ? -6.001 -5.492 9.574 1.00 96.25 189 PHE A CA 1
ATOM 1484 C C . PHE A 1 189 ? -7.231 -4.722 9.098 1.00 96.25 189 PHE A C 1
ATOM 1486 O O . PHE A 1 189 ? -8.352 -5.059 9.470 1.00 96.25 189 PHE A O 1
ATOM 1493 N N . ILE A 1 190 ? -7.024 -3.712 8.262 1.00 94.88 190 ILE A N 1
ATOM 1494 C CA . ILE A 1 190 ? -8.076 -3.017 7.523 1.00 94.88 190 ILE A CA 1
ATOM 1495 C C . ILE A 1 190 ? -8.029 -3.552 6.087 1.00 94.88 190 ILE A C 1
ATOM 1497 O O . ILE A 1 190 ? -7.087 -3.272 5.338 1.00 94.88 190 ILE A O 1
ATOM 1501 N N . CYS A 1 191 ? -8.993 -4.401 5.735 1.00 93.25 191 CYS A N 1
ATOM 1502 C CA . CYS A 1 191 ? -8.997 -5.182 4.494 1.00 93.25 191 CYS A CA 1
ATOM 1503 C C . CYS A 1 191 ? -10.418 -5.571 4.077 1.00 93.25 191 CYS A C 1
ATOM 1505 O O . CYS A 1 191 ? -11.346 -5.368 4.847 1.00 93.25 191 CYS A O 1
ATOM 1507 N N . ARG A 1 192 ? -10.604 -6.150 2.883 1.00 91.94 192 ARG A N 1
ATOM 1508 C CA . ARG A 1 192 ? -11.944 -6.545 2.417 1.00 91.94 192 ARG A CA 1
ATOM 1509 C C . ARG A 1 192 ? -12.386 -7.834 3.087 1.00 91.94 192 ARG A C 1
ATOM 1511 O O . ARG A 1 192 ? -11.709 -8.865 2.972 1.00 91.94 192 ARG A O 1
ATOM 1518 N N . MET A 1 193 ? -13.518 -7.785 3.772 1.00 92.06 193 MET A N 1
ATOM 1519 C CA . MET A 1 193 ? -14.103 -8.949 4.416 1.00 92.06 193 MET A CA 1
ATOM 1520 C C . MET A 1 193 ? -15.349 -9.430 3.657 1.00 92.06 193 MET A C 1
ATOM 1522 O O . MET A 1 193 ? -16.276 -8.653 3.458 1.00 92.06 193 MET A O 1
ATOM 1526 N N . PRO A 1 194 ? -15.453 -10.735 3.330 1.00 92.50 194 PRO A N 1
ATOM 1527 C CA . PRO A 1 194 ? -14.573 -11.842 3.720 1.00 92.50 194 PRO A CA 1
ATOM 1528 C C . PRO A 1 194 ? -13.432 -12.147 2.730 1.00 92.50 194 PRO A C 1
ATOM 1530 O O . PRO A 1 194 ? -12.683 -13.100 2.952 1.00 92.50 194 PRO A O 1
ATOM 1533 N N . GLU A 1 195 ? -13.309 -11.413 1.626 1.00 92.88 195 GLU A N 1
ATOM 1534 C CA . GLU A 1 195 ? -12.486 -11.784 0.469 1.00 92.88 195 GLU A CA 1
ATOM 1535 C C . GLU A 1 195 ? -11.008 -11.963 0.825 1.00 92.88 195 GLU A C 1
ATOM 1537 O O . GLU A 1 195 ? -10.413 -13.006 0.526 1.00 92.88 195 GLU A O 1
ATOM 1542 N N . ASP A 1 196 ? -10.417 -10.970 1.491 1.00 93.56 196 ASP A N 1
ATOM 1543 C CA . ASP A 1 196 ? -8.979 -10.938 1.752 1.00 93.56 196 ASP A CA 1
ATOM 1544 C C . ASP A 1 196 ? -8.582 -11.895 2.883 1.00 93.56 196 ASP A C 1
ATOM 1546 O O . ASP A 1 196 ? -7.466 -12.411 2.882 1.00 93.56 196 ASP A O 1
ATOM 1550 N N . VAL A 1 197 ? -9.502 -12.215 3.796 1.00 95.75 197 VAL A N 1
ATOM 1551 C CA . VAL A 1 197 ? -9.275 -13.144 4.920 1.00 95.75 197 VAL A CA 1
ATOM 1552 C C . VAL A 1 197 ? -9.762 -14.567 4.644 1.00 95.75 197 VAL A C 1
ATOM 1554 O O . VAL A 1 197 ? -9.638 -15.438 5.501 1.00 95.75 197 VAL A O 1
ATOM 1557 N N . SER A 1 198 ? -10.290 -14.832 3.448 1.00 94.50 198 SER A N 1
ATOM 1558 C CA . SER A 1 198 ? -11.000 -16.072 3.086 1.00 94.50 198 SER A CA 1
ATOM 1559 C C . SER A 1 198 ? -10.220 -17.373 3.310 1.00 94.50 198 SER A C 1
ATOM 1561 O O . SER A 1 198 ? -10.816 -18.440 3.443 1.00 94.50 198 SER A O 1
ATOM 1563 N N . THR A 1 199 ? -8.887 -17.319 3.368 1.00 94.50 199 THR A N 1
ATOM 1564 C CA . THR A 1 199 ? -8.050 -18.502 3.633 1.00 94.50 199 THR A CA 1
ATOM 1565 C C . THR A 1 199 ? -7.648 -18.693 5.084 1.00 94.50 199 THR A C 1
ATOM 1567 O O . THR A 1 199 ? -7.034 -19.709 5.412 1.00 94.50 199 THR A O 1
ATOM 1570 N N . LEU A 1 200 ? -7.961 -17.733 5.950 1.00 95.06 200 LEU A N 1
ATOM 1571 C CA . LEU A 1 200 ? -7.738 -17.860 7.379 1.00 95.06 200 LEU A CA 1
ATOM 1572 C C . LEU A 1 200 ? -8.878 -18.674 7.989 1.00 95.06 200 LEU A C 1
ATOM 1574 O O . LEU A 1 200 ? -10.054 -18.343 7.859 1.00 95.06 200 LEU A O 1
ATOM 1578 N N . GLN A 1 201 ? -8.522 -19.750 8.681 1.00 91.69 201 GLN A N 1
ATOM 1579 C CA . GLN A 1 201 ? -9.480 -20.548 9.435 1.00 91.69 201 GLN A CA 1
ATOM 1580 C C . GLN A 1 201 ? -9.660 -19.946 10.830 1.00 91.69 201 GLN A C 1
ATOM 1582 O O . GLN A 1 201 ? -8.680 -19.634 11.503 1.00 91.69 201 GLN A O 1
ATOM 1587 N N . GLY A 1 202 ? -10.909 -19.820 11.283 1.00 89.94 202 GLY A N 1
ATOM 1588 C CA . GLY A 1 202 ? -11.215 -19.433 12.664 1.00 89.94 202 GLY A CA 1
ATOM 1589 C C . GLY A 1 202 ? -11.390 -17.936 12.930 1.00 89.94 202 GLY A C 1
ATOM 1590 O O . GLY A 1 202 ? -11.531 -17.572 14.095 1.00 89.94 202 GLY A O 1
ATOM 1591 N N . VAL A 1 203 ? -11.446 -17.082 11.900 1.00 93.62 203 VAL A N 1
ATOM 1592 C CA . VAL A 1 203 ? -11.847 -15.674 12.068 1.00 93.62 203 VAL A CA 1
ATOM 1593 C C . VAL A 1 203 ? -13.308 -15.631 12.535 1.00 93.62 203 VAL A C 1
ATOM 1595 O O . VAL A 1 203 ? -14.201 -16.119 11.841 1.00 93.62 203 VAL A O 1
ATOM 1598 N N . ARG A 1 204 ? -13.569 -15.075 13.722 1.00 91.38 204 ARG A N 1
ATOM 1599 C CA . ARG A 1 204 ? -14.919 -14.949 14.300 1.00 91.38 204 ARG A CA 1
ATOM 1600 C C . ARG A 1 204 ? -15.147 -13.521 14.766 1.00 91.38 204 ARG A C 1
ATOM 1602 O O . ARG A 1 204 ? -14.371 -13.014 15.565 1.00 91.38 204 ARG A O 1
ATOM 1609 N N . GLY A 1 205 ? -16.204 -12.879 14.266 1.00 89.75 205 GLY A N 1
ATOM 1610 C CA . GLY A 1 205 ? -16.537 -11.497 14.636 1.00 89.75 205 GLY A CA 1
ATOM 1611 C C . GLY A 1 205 ? -15.408 -10.497 14.359 1.00 89.75 205 GLY A C 1
ATOM 1612 O O . GLY A 1 205 ? -15.218 -9.579 15.144 1.00 89.75 205 GLY A O 1
ATOM 1613 N N . GLY A 1 206 ? -14.620 -10.719 13.299 1.00 94.00 206 GLY A N 1
ATOM 1614 C CA . GLY A 1 206 ? -13.457 -9.885 12.985 1.00 94.00 206 GLY A CA 1
ATOM 1615 C C . GLY A 1 206 ? -12.239 -10.141 13.874 1.00 94.00 206 GLY A C 1
ATOM 1616 O O . GLY A 1 206 ? -11.334 -9.324 13.892 1.00 94.00 206 GLY A O 1
ATOM 1617 N N . VAL A 1 207 ? -12.170 -11.252 14.610 1.00 96.00 207 VAL A N 1
ATOM 1618 C CA . VAL A 1 207 ? -11.027 -11.559 15.484 1.00 96.00 207 VAL A CA 1
ATOM 1619 C C . VAL A 1 207 ? -10.460 -12.938 15.168 1.00 96.00 207 VAL A C 1
ATOM 1621 O O . VAL A 1 207 ? -11.207 -13.893 14.941 1.00 96.00 207 VAL A O 1
ATOM 1624 N N . LEU A 1 208 ? -9.133 -13.056 15.186 1.00 96.62 208 LEU A N 1
ATOM 1625 C CA . LEU A 1 208 ? -8.404 -14.320 15.103 1.00 96.62 208 LEU A CA 1
ATOM 1626 C C . LEU A 1 208 ? -7.320 -14.368 16.179 1.00 96.62 208 LEU A C 1
ATOM 1628 O O . LEU A 1 208 ? -6.485 -13.471 16.265 1.00 96.62 208 LEU A O 1
ATOM 1632 N N . ASN A 1 209 ? -7.284 -15.451 16.954 1.00 94.88 209 ASN A N 1
ATOM 1633 C CA . ASN A 1 209 ? -6.103 -15.792 17.741 1.00 94.88 209 ASN A CA 1
ATOM 1634 C C . ASN A 1 209 ? -5.222 -16.731 16.912 1.00 94.88 209 ASN A C 1
ATOM 1636 O O . ASN A 1 209 ? -5.621 -17.854 16.603 1.00 94.88 209 ASN A O 1
ATOM 1640 N N . TYR A 1 210 ? -4.037 -16.257 16.542 1.00 95.62 210 TYR A N 1
ATOM 1641 C CA . TYR A 1 210 ? -3.077 -16.989 15.733 1.00 95.62 210 TYR A CA 1
ATOM 1642 C C . TYR A 1 210 ? -1.725 -17.017 16.450 1.00 95.62 210 TYR A C 1
ATOM 1644 O O . TYR A 1 210 ? -1.126 -15.978 16.716 1.00 95.62 210 TYR A O 1
ATOM 1652 N N . LYS A 1 211 ? -1.258 -18.225 16.798 1.00 94.31 211 LYS A N 1
ATOM 1653 C CA . LYS A 1 211 ? 0.004 -18.463 17.530 1.00 94.31 211 LYS A CA 1
ATOM 1654 C C . LYS A 1 211 ? 0.140 -17.636 18.824 1.00 94.31 211 LYS A C 1
ATOM 1656 O O . LYS A 1 211 ? 1.227 -17.186 19.165 1.00 94.31 211 LYS A O 1
ATOM 1661 N N . GLY A 1 212 ? -0.964 -17.440 19.547 1.00 90.44 212 GLY A N 1
ATOM 1662 C CA . GLY A 1 212 ? -0.984 -16.684 20.802 1.00 90.44 212 GLY A CA 1
ATOM 1663 C C . GLY A 1 212 ? -1.070 -15.166 20.627 1.00 90.44 212 GLY A C 1
ATOM 1664 O O . GLY A 1 212 ? -1.195 -14.465 21.627 1.00 90.44 212 GLY A O 1
ATOM 1665 N N . LYS A 1 213 ? -1.066 -14.653 19.388 1.00 93.44 213 LYS A N 1
ATOM 1666 C CA . LYS A 1 213 ? -1.314 -13.241 19.085 1.00 93.44 213 LYS A CA 1
ATOM 1667 C C . LYS A 1 213 ? -2.743 -13.035 18.591 1.00 93.44 213 LYS A C 1
ATOM 1669 O O . LYS A 1 213 ? -3.247 -13.796 17.766 1.00 93.44 213 LYS A O 1
ATOM 1674 N N . VAL A 1 214 ? -3.387 -11.982 19.086 1.00 94.00 214 VAL A N 1
ATOM 1675 C CA . VAL A 1 214 ? -4.714 -11.562 18.629 1.00 94.00 214 VAL A CA 1
ATOM 1676 C C . VAL A 1 214 ? -4.567 -10.592 17.460 1.00 94.00 214 VAL A C 1
ATOM 1678 O O . VAL A 1 214 ? -3.880 -9.576 17.572 1.00 94.00 214 VAL A O 1
ATOM 1681 N N . PHE A 1 215 ? -5.232 -10.913 16.354 1.00 96.62 215 PHE A N 1
ATOM 1682 C CA . PHE A 1 215 ? -5.408 -10.047 15.197 1.00 96.62 215 PHE A CA 1
ATOM 1683 C C . PHE A 1 215 ? -6.874 -9.652 15.077 1.00 96.62 215 PHE A C 1
ATOM 1685 O O . PHE A 1 215 ? -7.759 -10.512 15.124 1.00 96.62 215 PHE A O 1
ATOM 1692 N N . ASN A 1 216 ? -7.114 -8.359 14.898 1.00 97.44 216 ASN A N 1
ATOM 1693 C CA . ASN A 1 216 ? -8.426 -7.809 14.598 1.00 97.44 216 ASN A CA 1
ATOM 1694 C C . ASN A 1 216 ? -8.520 -7.529 13.095 1.00 97.44 216 ASN A C 1
ATOM 1696 O O . ASN A 1 216 ? -7.530 -7.149 12.481 1.00 97.44 216 ASN A O 1
ATOM 1700 N N . PHE A 1 217 ? -9.702 -7.682 12.519 1.00 96.75 217 PHE A N 1
ATOM 1701 C CA . PHE A 1 217 ? -10.007 -7.449 11.115 1.00 96.75 217 PHE A CA 1
ATOM 1702 C C . PHE A 1 217 ? -11.199 -6.504 11.032 1.00 96.75 217 PHE A C 1
ATOM 1704 O O . PHE A 1 217 ? -12.233 -6.739 11.662 1.00 96.75 217 PHE A O 1
ATOM 1711 N N . LEU A 1 218 ? -11.021 -5.429 10.277 1.00 94.25 218 LEU A N 1
ATOM 1712 C CA . LEU A 1 218 ? -11.998 -4.384 10.028 1.00 94.25 218 LEU A CA 1
ATOM 1713 C C . LEU A 1 218 ? -12.214 -4.296 8.518 1.00 94.25 218 LEU A C 1
ATOM 1715 O O . LEU A 1 218 ? -11.243 -4.307 7.757 1.00 94.25 218 LEU A O 1
ATOM 1719 N N . ASP A 1 219 ? -13.478 -4.221 8.116 1.00 91.75 219 ASP A N 1
ATOM 1720 C CA . ASP A 1 219 ? -13.861 -4.071 6.713 1.00 91.75 219 ASP A CA 1
ATOM 1721 C C . ASP A 1 219 ? -13.648 -2.626 6.226 1.00 91.75 219 ASP A C 1
ATOM 1723 O O . ASP A 1 219 ? -13.706 -1.691 7.036 1.00 91.75 219 ASP A O 1
ATOM 1727 N N . ILE A 1 220 ? -13.374 -2.454 4.926 1.00 85.44 220 ILE A N 1
ATOM 1728 C CA . ILE A 1 220 ? -13.112 -1.150 4.270 1.00 85.44 220 ILE A CA 1
ATOM 1729 C C . ILE A 1 220 ? -14.367 -0.547 3.623 1.00 85.44 220 ILE A C 1
ATOM 1731 O O . ILE A 1 220 ? -15.211 -1.315 3.122 1.00 85.44 220 ILE A O 1
#

Radius of gyration: 21.93 Å; Cα contacts (8 Å, |Δi|>4): 267; chains: 1; bounding box: 53×45×58 Å

Foldseek 3Di:
DPDQQPPCQGLVNVCPPPPDQALVNLVPGVVSVNSVVVRVLVVLLVPDDDPSNVVSVVVVVVVVVVVVVVVVPDDDDDDPDDPDDPVVVVVVLLVCCLVPVSQPLSVLLVVQVVVCVVCVPHQKDKPQSVDDPPQQCLRPLDLENIFIDHPNRTAEHEHTGAAADDPVNVVSNCVSCVVVVNQVHEYEYEYAPPVRVVHPPDQDPQWDQDPNGIYGYHYD

Nearest PDB structures (foldseek):
  7edb-assembly1_A  TM=6.513E-01  e=5.756E-05  Peduovirus P2
  7edb-assembly1_B  TM=5.392E-01  e=5.088E-05  Peduovirus P2
  7e8r-assembly1_A-2  TM=4.969E-01  e=8.498E-03  Peduovirus P2
  5iy6-assembly1_3  TM=5.021E-01  e=9.026E+00  Homo sapiens
  3gee-assembly1_A-2  TM=2.054E-01  e=3.164E+00  Chlorobaculum tepidum